Protein AF-A0A938IRH6-F1 (afdb_monomer)

Structure (mmCIF, N/CA/C/O backbone):
data_AF-A0A938IRH6-F1
#
_entry.id   AF-A0A938IRH6-F1
#
loop_
_atom_site.group_PDB
_atom_site.id
_atom_site.type_symbol
_atom_site.label_atom_id
_atom_site.label_alt_id
_atom_site.label_comp_id
_atom_site.label_asym_id
_atom_site.label_entity_id
_atom_site.label_seq_id
_atom_site.pdbx_PDB_ins_code
_atom_site.Cartn_x
_atom_site.Cartn_y
_atom_site.Cartn_z
_atom_site.occupancy
_atom_site.B_iso_or_equiv
_atom_site.auth_seq_id
_atom_site.auth_comp_id
_atom_site.auth_asym_id
_atom_site.auth_atom_id
_atom_site.pdbx_PDB_model_num
ATOM 1 N N . MET A 1 1 ? -1.317 -1.849 -22.124 1.00 72.69 1 MET A N 1
ATOM 2 C CA . MET A 1 1 ? -2.500 -2.544 -21.560 1.00 72.69 1 MET A CA 1
ATOM 3 C C . MET A 1 1 ? -3.498 -1.568 -20.932 1.00 72.69 1 MET A C 1
ATOM 5 O O . MET A 1 1 ? -4.568 -1.379 -21.498 1.00 72.69 1 MET A O 1
ATOM 9 N N . PHE A 1 2 ? -3.167 -0.886 -19.828 1.00 79.00 2 PHE A N 1
ATOM 10 C CA . PHE A 1 2 ? -4.137 -0.007 -19.157 1.00 79.00 2 PHE A CA 1
ATOM 11 C C . PHE A 1 2 ? -4.540 1.245 -19.942 1.00 79.00 2 PHE A C 1
ATOM 13 O O . PHE A 1 2 ? -5.676 1.697 -19.802 1.00 79.00 2 PHE A O 1
ATOM 20 N N . GLU A 1 3 ? -3.676 1.758 -20.818 1.00 77.44 3 GLU A N 1
ATOM 21 C CA . GLU A 1 3 ? -4.018 2.853 -21.735 1.00 77.44 3 GLU A CA 1
ATOM 22 C C . GLU A 1 3 ? -5.226 2.500 -22.622 1.00 77.44 3 GLU A C 1
ATOM 24 O O . GLU A 1 3 ? -6.182 3.269 -22.710 1.00 77.44 3 GLU A O 1
ATOM 29 N N . GLN A 1 4 ? -5.255 1.281 -23.175 1.00 80.00 4 GLN A N 1
ATOM 30 C CA . GLN A 1 4 ? -6.379 0.784 -23.980 1.00 80.00 4 GLN A CA 1
ATOM 31 C C . GLN A 1 4 ? -7.658 0.636 -23.144 1.00 80.00 4 GLN A C 1
ATOM 33 O O . GLN A 1 4 ? -8.749 0.949 -23.615 1.00 80.00 4 GLN A O 1
ATOM 38 N N . SER A 1 5 ? -7.524 0.222 -21.880 1.00 81.88 5 SER A N 1
ATOM 39 C CA . SER A 1 5 ? -8.646 0.119 -20.936 1.00 81.88 5 SER A CA 1
ATOM 40 C C . SER A 1 5 ? -9.098 1.465 -20.353 1.00 81.88 5 SER A C 1
ATOM 42 O O . SER A 1 5 ? -10.063 1.505 -19.595 1.00 81.88 5 SER A O 1
ATOM 44 N N . ARG A 1 6 ? -8.393 2.569 -20.652 1.00 82.62 6 ARG A N 1
ATOM 45 C CA . ARG A 1 6 ? -8.587 3.886 -20.016 1.00 82.62 6 ARG A CA 1
ATOM 46 C C . ARG A 1 6 ? -8.515 3.817 -18.482 1.00 82.62 6 ARG A C 1
ATOM 48 O O . ARG A 1 6 ? -9.330 4.416 -17.781 1.00 82.62 6 ARG A O 1
ATOM 55 N N . GLY A 1 7 ? -7.551 3.048 -17.975 1.00 80.12 7 GLY A N 1
ATOM 56 C CA . GLY A 1 7 ? -7.307 2.840 -16.545 1.00 80.12 7 GLY A CA 1
ATOM 57 C C . GLY A 1 7 ? -8.326 1.952 -15.824 1.00 80.12 7 GLY A C 1
ATOM 58 O O . GLY A 1 7 ? -8.298 1.893 -14.596 1.00 80.12 7 GLY A O 1
ATOM 59 N N . GLN A 1 8 ? -9.231 1.285 -16.548 1.00 87.31 8 GLN A N 1
ATOM 60 C CA . GLN A 1 8 ? -10.148 0.308 -15.959 1.00 87.31 8 GLN A CA 1
ATOM 61 C C . GLN A 1 8 ? -9.422 -1.002 -15.615 1.00 87.31 8 GLN A C 1
ATOM 63 O O . GLN A 1 8 ? -8.386 -1.297 -16.210 1.00 87.31 8 GLN A O 1
ATOM 68 N N . PRO A 1 9 ? -9.953 -1.809 -14.677 1.00 91.31 9 PRO A N 1
ATOM 69 C CA . PRO A 1 9 ? -9.419 -3.138 -14.414 1.00 91.31 9 PRO A CA 1
ATOM 70 C C . PRO A 1 9 ? -9.348 -3.992 -15.685 1.00 91.31 9 PRO A C 1
ATOM 72 O O . PRO A 1 9 ? -10.264 -3.964 -16.511 1.00 91.31 9 PRO A O 1
ATOM 75 N N . VAL A 1 10 ? -8.276 -4.770 -15.827 1.00 90.56 10 VAL A N 1
ATOM 76 C CA . VAL A 1 10 ? -8.032 -5.626 -16.998 1.00 90.56 10 VAL A CA 1
ATOM 77 C C . VAL A 1 10 ? -7.978 -7.085 -16.564 1.00 90.56 10 VAL A C 1
ATOM 79 O O . VAL A 1 10 ? -7.343 -7.409 -15.568 1.00 90.56 10 VAL A O 1
ATOM 82 N N . GLN A 1 11 ? -8.632 -7.975 -17.312 1.00 92.38 11 GLN A N 1
ATOM 83 C CA . GLN A 1 11 ? -8.495 -9.418 -17.106 1.00 92.38 11 GLN A CA 1
ATOM 84 C C . GLN A 1 11 ? -7.230 -9.919 -17.804 1.00 92.38 11 GLN A C 1
ATOM 86 O O . GLN A 1 11 ? -7.073 -9.724 -19.009 1.00 92.38 11 GLN A O 1
ATOM 91 N N . TYR A 1 12 ? -6.345 -10.579 -17.063 1.00 88.62 12 TYR A N 1
ATOM 92 C CA . TYR A 1 12 ? -5.089 -11.113 -17.580 1.00 88.62 12 TYR A CA 1
ATOM 93 C C . TYR A 1 12 ? -4.755 -12.442 -16.907 1.00 88.62 12 TYR A C 1
ATOM 95 O O . TYR A 1 12 ? -4.690 -12.518 -15.683 1.00 88.62 12 TYR A O 1
ATOM 103 N N . LYS A 1 13 ? -4.573 -13.506 -17.702 1.00 89.94 13 LYS A N 1
ATOM 104 C CA . LYS A 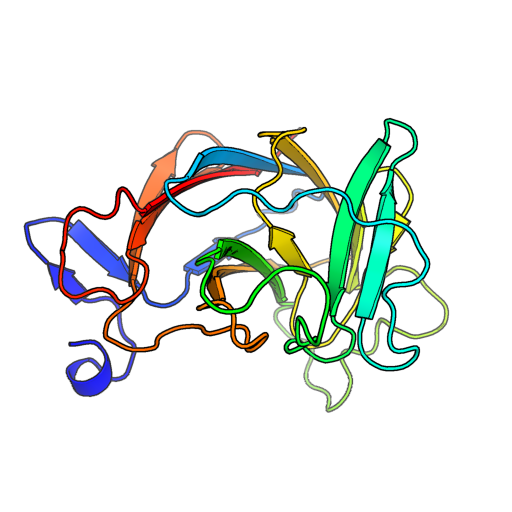1 13 ? -4.255 -14.867 -17.217 1.00 89.94 13 LYS A CA 1
ATOM 105 C C . LYS A 1 13 ? -5.158 -15.353 -16.060 1.00 89.94 13 LYS A C 1
ATOM 107 O O . LYS A 1 13 ? -4.701 -16.035 -15.152 1.00 89.94 13 LYS A O 1
ATOM 112 N N . GLY A 1 14 ? -6.447 -15.001 -16.088 1.00 90.06 14 GLY A N 1
ATOM 113 C CA . GLY A 1 14 ? -7.422 -15.373 -15.049 1.00 90.06 14 GLY A CA 1
ATOM 114 C C . GLY A 1 14 ? -7.439 -14.469 -13.810 1.00 90.06 14 GLY A C 1
ATOM 115 O O . GLY A 1 14 ? -8.260 -14.688 -12.925 1.00 90.06 14 GLY A O 1
ATOM 116 N N . ASN A 1 15 ? -6.592 -13.439 -13.762 1.00 91.50 15 ASN A N 1
ATOM 117 C CA . ASN A 1 15 ? -6.540 -12.455 -12.687 1.00 91.50 15 ASN A CA 1
ATOM 118 C C . ASN A 1 15 ? -7.117 -11.107 -13.124 1.00 91.50 15 ASN A C 1
ATOM 120 O O . ASN A 1 15 ? -7.045 -10.724 -14.293 1.00 91.50 15 ASN A O 1
ATOM 124 N N . THR A 1 16 ? -7.635 -10.353 -12.154 1.00 92.06 16 THR A N 1
ATOM 125 C CA . THR A 1 16 ? -7.996 -8.947 -12.356 1.00 92.06 16 THR A CA 1
ATOM 126 C C . THR A 1 16 ? -6.809 -8.067 -11.996 1.00 92.06 16 THR A C 1
ATOM 128 O O . THR A 1 16 ? -6.408 -8.008 -10.835 1.00 92.06 16 THR A O 1
ATOM 131 N N . LEU A 1 17 ? -6.275 -7.367 -12.992 1.00 92.19 17 LEU A N 1
ATOM 132 C CA . LEU A 1 17 ? -5.207 -6.396 -12.827 1.00 92.19 17 LEU A CA 1
ATOM 133 C C . LEU A 1 17 ? -5.780 -5.000 -12.630 1.00 92.19 17 LEU A C 1
ATOM 135 O O . LEU A 1 17 ? -6.677 -4.575 -13.364 1.00 92.19 17 LEU A O 1
ATOM 139 N N . VAL A 1 18 ? -5.212 -4.258 -11.685 1.00 91.00 18 VAL A N 1
ATOM 140 C CA . VAL A 1 18 ? -5.553 -2.856 -11.428 1.00 91.00 18 VAL A CA 1
ATOM 141 C C . VAL A 1 18 ? -4.294 -1.998 -11.330 1.00 91.00 18 VAL A C 1
ATOM 143 O O . VAL A 1 18 ? -3.267 -2.437 -10.824 1.00 91.00 18 VAL A O 1
ATOM 146 N N . MET A 1 19 ? -4.381 -0.741 -11.769 1.00 86.88 19 MET A N 1
ATOM 147 C CA . MET A 1 19 ? -3.323 0.257 -11.527 1.00 86.88 19 MET A CA 1
ATOM 148 C C . MET A 1 19 ? -3.381 0.823 -10.101 1.00 86.88 19 MET A C 1
ATOM 150 O O . MET A 1 19 ? -2.403 1.315 -9.547 1.00 86.88 19 MET A O 1
ATOM 154 N N . CYS A 1 20 ? -4.577 0.833 -9.525 1.00 86.50 20 CYS A N 1
ATOM 155 C CA . CYS A 1 20 ? -4.898 1.461 -8.258 1.00 86.50 20 CYS A CA 1
ATOM 156 C C . CYS A 1 20 ? -6.058 0.696 -7.643 1.00 86.50 20 CYS A C 1
ATOM 158 O O . CYS A 1 20 ? -7.019 0.380 -8.347 1.00 86.50 20 CYS A O 1
ATOM 160 N N . ASP A 1 21 ? -6.011 0.493 -6.332 1.00 90.94 21 ASP A N 1
ATOM 161 C CA . ASP A 1 21 ? -7.147 -0.040 -5.591 1.00 90.94 21 ASP A CA 1
ATOM 162 C C . ASP A 1 21 ? -7.731 0.998 -4.625 1.00 90.94 21 ASP A C 1
ATOM 164 O O . ASP A 1 21 ? -7.056 1.924 -4.170 1.00 90.94 21 ASP A O 1
ATOM 168 N N . TYR A 1 22 ? -9.018 0.840 -4.329 1.00 90.25 22 TYR A N 1
ATOM 169 C CA . TYR A 1 22 ? -9.765 1.626 -3.360 1.00 90.25 22 TYR A CA 1
ATOM 170 C C . TYR A 1 22 ? -10.255 0.693 -2.258 1.00 90.25 22 TYR A C 1
ATOM 172 O O . TYR A 1 22 ? -11.385 0.201 -2.290 1.00 90.25 22 TYR A O 1
ATOM 180 N N . PHE A 1 23 ? -9.405 0.477 -1.261 1.00 91.50 23 PHE A N 1
ATOM 181 C CA . PHE A 1 23 ? -9.718 -0.342 -0.104 1.00 91.50 23 PHE A CA 1
ATOM 182 C C . PHE A 1 23 ? -10.763 0.372 0.768 1.00 91.50 23 PHE A C 1
ATOM 184 O O . PHE A 1 23 ? -10.460 1.415 1.355 1.00 91.50 23 PHE A O 1
ATOM 191 N N . PRO A 1 24 ? -12.010 -0.121 0.875 1.00 91.69 24 PRO A N 1
ATOM 192 C CA . PRO A 1 24 ? -13.023 0.530 1.708 1.00 91.69 24 PRO A CA 1
ATOM 193 C C . PRO A 1 24 ? -12.565 0.496 3.160 1.00 91.69 24 PRO A C 1
ATOM 195 O O . PRO A 1 24 ? -11.998 -0.513 3.529 1.00 91.69 24 PRO A O 1
ATOM 198 N N . THR A 1 25 ? -12.783 1.522 3.992 1.00 89.56 25 THR A N 1
ATOM 199 C CA . THR A 1 25 ? -12.398 1.481 5.426 1.00 89.56 25 THR A CA 1
ATOM 200 C C . THR A 1 25 ? -13.401 0.711 6.278 1.00 89.56 25 THR A C 1
ATOM 202 O O . THR A 1 25 ? -13.019 0.095 7.271 1.00 89.56 25 THR A O 1
ATOM 205 N N . GLN A 1 26 ? -14.675 0.719 5.868 1.00 90.44 26 GLN A N 1
ATOM 206 C CA . GLN A 1 26 ? -15.799 0.094 6.579 1.00 90.44 26 GLN A CA 1
ATOM 207 C C . GLN A 1 26 ? -15.918 0.555 8.043 1.00 90.44 26 GLN A C 1
ATOM 209 O O . GLN A 1 26 ? -16.316 -0.210 8.913 1.00 90.44 26 GLN A O 1
ATOM 214 N N . GLY A 1 27 ? -15.548 1.809 8.320 1.00 85.44 27 GLY A N 1
ATOM 215 C CA . GLY A 1 27 ? -15.590 2.383 9.667 1.00 85.44 27 GLY A CA 1
ATOM 216 C C . GLY A 1 27 ? -14.424 1.981 10.576 1.00 85.44 27 GLY A C 1
ATOM 217 O O . GLY A 1 27 ? -14.328 2.511 11.678 1.00 85.44 27 GLY A O 1
ATOM 218 N N . ALA A 1 28 ? -13.517 1.105 10.128 1.00 90.56 28 ALA A N 1
ATOM 219 C CA . ALA A 1 28 ? -12.278 0.840 10.850 1.00 90.56 28 ALA A CA 1
ATOM 220 C C . ALA A 1 28 ? -11.366 2.074 10.819 1.00 90.56 28 ALA A C 1
ATOM 222 O O . ALA A 1 28 ? -11.258 2.756 9.796 1.00 90.56 28 ALA A O 1
ATOM 223 N N . ASN A 1 29 ? -10.687 2.325 11.934 1.00 89.62 29 ASN A N 1
ATOM 224 C CA . ASN A 1 29 ? -9.675 3.369 12.065 1.00 89.62 29 ASN A CA 1
ATOM 225 C C . ASN A 1 29 ? -8.262 2.802 12.239 1.00 89.62 29 ASN A C 1
ATOM 227 O O . ASN A 1 29 ? -7.313 3.550 12.053 1.00 89.62 29 ASN A O 1
ATOM 231 N N . LYS A 1 30 ? -8.100 1.513 12.551 1.00 91.88 30 LYS A N 1
ATOM 232 C CA . LYS A 1 30 ? -6.794 0.858 12.678 1.00 91.88 30 LYS A CA 1
ATOM 233 C C . LYS A 1 30 ? -6.556 -0.110 11.537 1.00 91.88 30 LYS A C 1
ATOM 235 O O . LYS A 1 30 ? -7.437 -0.892 11.169 1.00 91.88 30 LYS A O 1
ATOM 240 N N . PHE A 1 31 ? -5.348 -0.066 11.001 1.00 92.56 31 PHE A N 1
ATOM 241 C CA . PHE A 1 31 ? -4.939 -0.875 9.873 1.00 92.56 31 PHE A CA 1
ATOM 242 C C . PHE A 1 31 ? -3.540 -1.431 10.089 1.00 92.56 31 PHE A C 1
ATOM 244 O O . PHE A 1 31 ? -2.701 -0.811 10.737 1.00 92.56 31 PHE A O 1
ATOM 251 N N . ARG A 1 32 ? -3.304 -2.605 9.512 1.00 91.56 32 ARG A N 1
ATOM 252 C CA . ARG A 1 32 ? -2.006 -3.268 9.482 1.00 91.56 32 ARG A CA 1
ATOM 253 C C . ARG A 1 32 ? -1.609 -3.503 8.039 1.00 91.56 32 ARG A C 1
ATOM 255 O O . ARG A 1 32 ? -2.335 -4.182 7.312 1.00 91.56 32 ARG A O 1
ATOM 262 N N . LEU A 1 33 ? -0.468 -2.951 7.652 1.00 89.69 33 LEU A N 1
ATOM 263 C CA . LEU A 1 33 ? 0.228 -3.280 6.417 1.00 89.69 33 LEU A CA 1
ATOM 264 C C . LEU A 1 33 ? 1.295 -4.331 6.732 1.00 89.69 33 LEU A C 1
ATOM 266 O O . LEU A 1 33 ? 2.077 -4.139 7.659 1.00 89.69 33 LEU A O 1
ATOM 270 N N . VAL A 1 34 ? 1.329 -5.422 5.972 1.00 88.50 34 VAL A N 1
ATOM 271 C CA . VAL A 1 34 ? 2.382 -6.445 6.053 1.00 88.50 34 VAL A CA 1
ATOM 272 C C . VAL A 1 34 ? 2.971 -6.642 4.665 1.00 88.50 34 VAL A C 1
ATOM 274 O O . VAL A 1 34 ? 2.234 -7.022 3.763 1.00 88.50 34 VAL A O 1
ATOM 277 N N . ILE A 1 35 ? 4.264 -6.394 4.498 1.00 84.81 35 ILE A N 1
ATOM 278 C CA . ILE A 1 35 ? 5.062 -6.748 3.325 1.00 84.81 35 ILE A CA 1
ATOM 279 C C . ILE A 1 35 ? 5.523 -8.194 3.523 1.00 84.81 35 ILE A C 1
ATOM 281 O O . ILE A 1 35 ? 6.293 -8.488 4.426 1.00 84.81 35 ILE A O 1
ATOM 285 N N . GLU A 1 36 ? 5.008 -9.111 2.713 1.00 86.12 36 GLU A N 1
ATOM 286 C CA . GLU A 1 36 ? 5.278 -10.550 2.814 1.00 86.12 36 GLU A CA 1
ATOM 287 C C . GLU A 1 36 ? 6.513 -10.948 2.005 1.00 86.12 36 GLU A C 1
ATOM 289 O O . GLU A 1 36 ? 7.282 -11.821 2.403 1.00 86.12 36 GLU A O 1
ATOM 294 N N . THR A 1 37 ? 6.703 -10.320 0.848 1.00 84.00 37 THR A N 1
ATOM 295 C CA . THR A 1 37 ? 7.844 -10.542 -0.044 1.00 84.00 37 THR A CA 1
ATOM 296 C C . THR A 1 37 ? 8.127 -9.248 -0.783 1.00 84.00 37 THR A C 1
ATOM 298 O O . THR A 1 37 ? 7.198 -8.495 -1.075 1.00 84.00 37 THR A O 1
ATOM 301 N N . CYS A 1 38 ? 9.400 -8.956 -1.025 1.00 80.38 38 CYS A N 1
ATOM 302 C CA . CYS A 1 38 ? 9.810 -7.784 -1.779 1.00 80.38 38 CYS A CA 1
ATOM 303 C C . CYS A 1 38 ? 11.216 -8.015 -2.349 1.00 80.38 38 CYS A C 1
ATOM 305 O O . CYS A 1 38 ? 12.171 -8.171 -1.581 1.00 80.38 38 CYS A O 1
ATOM 307 N N . ASN A 1 39 ? 11.316 -8.065 -3.677 1.00 76.38 39 ASN A N 1
ATOM 308 C CA . ASN A 1 39 ? 12.537 -8.364 -4.432 1.00 76.38 39 ASN A CA 1
ATOM 309 C C . ASN A 1 39 ? 13.399 -7.114 -4.678 1.00 76.38 39 ASN A C 1
ATOM 311 O O . ASN A 1 39 ? 14.560 -7.226 -5.079 1.00 76.38 39 ASN A O 1
ATOM 315 N N . GLY A 1 40 ? 12.857 -5.923 -4.395 1.00 65.88 40 GLY A N 1
ATOM 316 C CA . GLY A 1 40 ? 13.609 -4.673 -4.411 1.00 65.88 40 GLY A CA 1
ATOM 317 C C . GLY A 1 40 ? 14.755 -4.641 -3.392 1.00 65.88 40 GLY A C 1
ATOM 318 O O . GLY A 1 40 ? 14.792 -5.387 -2.412 1.00 65.88 40 GLY A O 1
ATOM 319 N N . ASN A 1 41 ? 15.710 -3.730 -3.599 1.00 63.22 41 ASN A N 1
ATOM 320 C CA . ASN A 1 41 ? 16.725 -3.478 -2.584 1.00 63.22 41 ASN A CA 1
ATOM 321 C C . ASN A 1 41 ? 16.054 -2.815 -1.378 1.00 63.22 41 ASN A C 1
ATOM 323 O O . ASN A 1 41 ? 15.467 -1.737 -1.530 1.00 63.22 41 ASN A O 1
ATOM 327 N N . PRO A 1 42 ? 16.180 -3.388 -0.173 1.00 59.50 42 PRO A N 1
ATOM 328 C CA . PRO A 1 42 ? 15.617 -2.761 1.000 1.00 59.50 42 PRO A CA 1
ATOM 329 C C . PRO A 1 42 ? 16.351 -1.449 1.261 1.00 59.50 42 PRO A C 1
ATOM 331 O O . PRO A 1 42 ? 17.570 -1.334 1.085 1.00 59.50 42 PRO A O 1
ATOM 334 N N . VAL A 1 43 ? 15.599 -0.450 1.700 1.00 58.38 43 VAL A N 1
ATOM 335 C CA . VAL A 1 43 ? 16.172 0.824 2.106 1.00 58.38 43 VAL A CA 1
ATOM 336 C C . VAL A 1 43 ? 17.034 0.605 3.347 1.00 58.38 43 VAL A C 1
ATOM 338 O O . VAL A 1 43 ? 16.542 0.110 4.362 1.00 58.38 43 VAL A O 1
ATOM 341 N N . ARG A 1 44 ? 18.310 1.001 3.279 1.00 51.34 44 ARG A N 1
ATOM 342 C CA . ARG A 1 44 ? 19.179 1.066 4.456 1.00 51.34 44 ARG A CA 1
ATOM 343 C C . ARG A 1 44 ? 18.978 2.375 5.206 1.00 51.34 44 ARG A C 1
ATOM 345 O O . ARG A 1 44 ? 18.665 3.418 4.635 1.00 51.34 44 ARG A O 1
ATOM 352 N N . GLN A 1 45 ? 19.157 2.293 6.516 1.00 47.41 45 GLN A N 1
ATOM 353 C CA . GLN A 1 45 ? 19.186 3.442 7.401 1.00 47.41 45 GLN A CA 1
ATOM 354 C C . GLN A 1 45 ? 20.419 4.304 7.094 1.00 47.41 45 GLN A C 1
ATOM 356 O O . GLN A 1 45 ? 21.536 3.929 7.445 1.00 47.41 45 GLN A O 1
ATOM 361 N N . ASP A 1 46 ? 20.217 5.480 6.503 1.00 49.06 46 ASP A N 1
ATOM 362 C CA . ASP A 1 46 ? 21.295 6.456 6.333 1.00 49.06 46 ASP A CA 1
ATOM 363 C C . ASP A 1 46 ? 21.474 7.334 7.580 1.00 49.06 46 ASP A C 1
ATOM 365 O O . ASP A 1 46 ? 20.557 7.545 8.385 1.00 49.06 46 ASP A O 1
ATOM 369 N N . SER A 1 47 ? 22.683 7.872 7.740 1.00 39.69 47 SER A N 1
ATOM 370 C CA . SER A 1 47 ? 22.997 8.886 8.744 1.00 39.69 47 SER A CA 1
ATOM 371 C C . SER A 1 47 ? 22.258 10.199 8.441 1.00 39.69 47 SER A C 1
ATOM 373 O O . SER A 1 47 ? 22.045 10.580 7.293 1.00 39.69 47 SER A O 1
ATOM 375 N N . ALA A 1 48 ? 21.865 10.930 9.487 1.00 40.50 48 ALA A N 1
ATOM 376 C CA . ALA A 1 48 ? 21.005 12.120 9.417 1.00 40.50 48 ALA A CA 1
ATOM 377 C C . ALA A 1 48 ? 21.510 13.287 8.525 1.00 40.50 48 ALA A C 1
ATOM 379 O O . ALA A 1 48 ? 20.772 14.243 8.294 1.00 40.50 48 ALA A O 1
ATOM 380 N N . SER A 1 49 ? 22.743 13.235 8.006 1.00 35.84 49 SER A N 1
ATOM 381 C CA . SER A 1 49 ? 23.423 14.288 7.219 1.00 35.84 49 SER A CA 1
ATOM 382 C C . SER A 1 49 ? 23.019 14.357 5.740 1.00 35.84 49 SER A C 1
ATOM 384 O O . SER A 1 49 ? 23.630 15.044 4.930 1.00 35.84 49 SER A O 1
ATOM 386 N N . ALA A 1 50 ? 21.988 13.614 5.395 1.00 41.34 50 ALA A N 1
ATOM 387 C CA . ALA A 1 50 ? 21.620 13.191 4.066 1.00 41.34 50 ALA A CA 1
ATOM 388 C C . ALA A 1 50 ? 20.528 14.059 3.388 1.00 41.34 50 ALA A C 1
ATOM 390 O O . ALA A 1 50 ? 20.046 13.801 2.284 1.00 41.34 50 ALA A O 1
ATOM 391 N N . TRP A 1 51 ? 20.048 15.077 4.091 1.00 48.16 51 TRP A N 1
ATOM 392 C CA . TRP A 1 51 ? 18.697 15.580 3.885 1.00 48.16 51 TRP A CA 1
ATOM 393 C C . TRP A 1 51 ? 18.644 16.931 3.165 1.00 48.16 51 TRP A C 1
ATOM 395 O O . TRP A 1 51 ? 19.383 17.859 3.484 1.00 48.16 51 TRP A O 1
ATOM 405 N N . SER A 1 52 ? 17.699 17.060 2.227 1.00 41.22 52 SER A N 1
ATOM 406 C CA . SER A 1 52 ? 17.269 18.346 1.667 1.00 41.22 52 SER A CA 1
ATOM 407 C C . SER A 1 52 ? 16.022 18.850 2.406 1.00 41.22 52 SER A C 1
ATOM 409 O O . SER A 1 52 ? 14.978 18.197 2.317 1.00 41.22 52 SER A O 1
ATOM 411 N N . PRO A 1 53 ? 16.070 20.025 3.065 1.00 42.72 53 PRO A N 1
ATOM 412 C CA . PRO A 1 53 ? 15.054 20.436 4.028 1.00 42.72 53 PRO A CA 1
ATOM 413 C C . PRO A 1 53 ? 13.593 20.601 3.604 1.00 42.72 53 PRO A C 1
ATOM 415 O O . PRO A 1 53 ? 12.726 20.840 4.443 1.00 42.72 53 PRO A O 1
ATOM 418 N N . GLY A 1 54 ? 13.308 20.520 2.307 1.00 45.41 54 GLY A N 1
ATOM 419 C CA . GLY A 1 54 ? 12.061 21.025 1.742 1.00 45.41 54 GLY A CA 1
ATOM 420 C C . GLY A 1 54 ? 11.087 20.000 1.169 1.00 45.41 54 GLY A C 1
ATOM 421 O O . GLY A 1 54 ? 10.038 20.434 0.716 1.00 45.41 54 GLY A O 1
ATOM 422 N N . ARG A 1 55 ? 11.397 18.691 1.106 1.00 49.25 55 ARG A N 1
ATOM 423 C CA . ARG A 1 55 ? 10.612 17.760 0.252 1.00 49.25 55 ARG A CA 1
ATOM 424 C C . ARG A 1 55 ? 10.009 16.525 0.928 1.00 49.25 55 ARG A C 1
ATOM 426 O O . ARG A 1 55 ? 9.217 15.834 0.301 1.00 49.25 55 ARG A O 1
ATOM 433 N N . GLY A 1 56 ? 10.293 16.260 2.201 1.00 52.28 56 GLY A N 1
ATOM 434 C CA . GLY A 1 56 ? 9.686 15.145 2.938 1.00 52.28 56 GLY A CA 1
ATOM 435 C C . GLY A 1 56 ? 10.157 15.068 4.388 1.00 52.28 56 GLY A C 1
ATOM 436 O O . GLY A 1 56 ? 11.194 15.638 4.738 1.00 52.28 56 GLY A O 1
ATOM 437 N N . ARG A 1 57 ? 9.392 14.367 5.234 1.00 56.16 57 ARG A N 1
ATOM 438 C CA . ARG A 1 57 ? 9.775 14.068 6.624 1.00 56.16 57 ARG A CA 1
ATOM 439 C C . ARG A 1 57 ? 10.005 12.572 6.788 1.00 56.16 57 ARG A C 1
ATOM 441 O O . ARG A 1 57 ? 9.118 11.768 6.505 1.00 56.16 57 ARG A O 1
ATOM 448 N N . GLU A 1 58 ? 11.197 12.218 7.257 1.00 62.00 58 GLU A N 1
ATOM 449 C CA . GLU A 1 58 ? 11.429 10.915 7.868 1.00 62.00 58 GLU A CA 1
ATOM 450 C C . GLU A 1 58 ? 10.812 10.937 9.262 1.00 62.00 58 GLU A C 1
ATOM 452 O O . GLU A 1 58 ? 11.085 11.826 10.070 1.00 62.00 58 GLU A O 1
ATOM 457 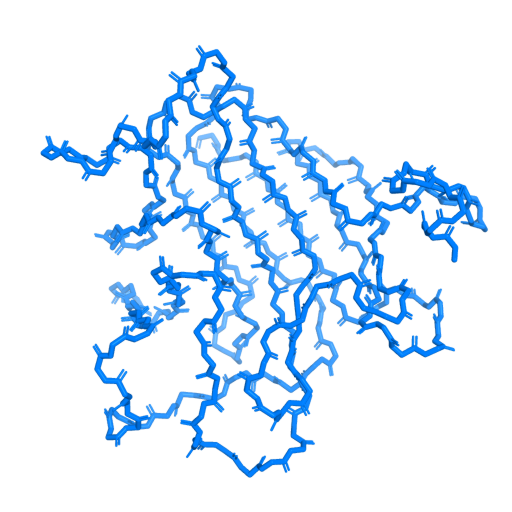N N . ASN A 1 59 ? 9.941 9.976 9.525 1.00 63.50 59 ASN A N 1
ATOM 458 C CA . ASN A 1 59 ? 9.312 9.806 10.816 1.00 63.50 59 ASN A CA 1
ATOM 459 C C . ASN A 1 59 ? 9.826 8.515 11.425 1.00 63.50 59 ASN A C 1
ATOM 461 O O . ASN A 1 59 ? 9.932 7.505 10.735 1.00 63.50 59 ASN A O 1
ATOM 465 N N . ARG A 1 60 ? 10.119 8.567 12.722 1.00 63.31 60 ARG A N 1
ATOM 466 C CA . ARG A 1 60 ? 10.519 7.410 13.518 1.00 63.31 60 ARG A CA 1
ATOM 467 C C . ARG A 1 60 ? 9.483 7.151 14.594 1.00 63.31 60 ARG A C 1
ATOM 469 O O . ARG A 1 60 ? 9.081 8.083 15.299 1.00 63.31 60 ARG A O 1
ATOM 476 N N . THR A 1 61 ? 9.056 5.9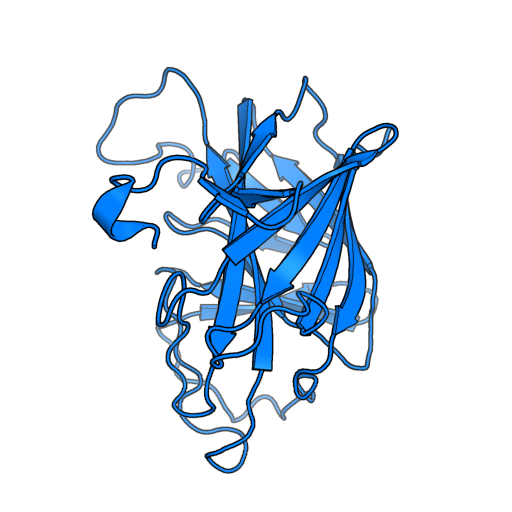04 14.694 1.00 61.69 61 THR A N 1
ATOM 477 C CA . THR A 1 61 ? 8.253 5.401 15.803 1.00 61.69 61 THR A CA 1
ATOM 478 C C . THR A 1 61 ? 9.142 5.188 17.030 1.00 61.69 61 THR A C 1
ATOM 480 O O . THR A 1 61 ? 10.372 5.159 16.934 1.00 61.69 61 THR A O 1
ATOM 483 N N . ALA A 1 62 ? 8.529 5.060 18.209 1.00 61.62 62 ALA A N 1
ATOM 484 C CA . ALA A 1 62 ? 9.262 4.853 19.461 1.00 61.62 62 ALA A CA 1
ATOM 485 C C . ALA A 1 62 ? 10.071 3.540 19.486 1.00 61.62 62 ALA A C 1
ATOM 487 O O . ALA A 1 62 ? 11.092 3.470 20.160 1.00 61.62 62 ALA A O 1
ATOM 488 N N . ASP A 1 63 ? 9.642 2.529 18.727 1.00 60.22 63 ASP A N 1
ATOM 489 C CA . ASP A 1 63 ? 10.329 1.244 18.560 1.00 60.22 63 ASP A CA 1
ATOM 490 C C . ASP A 1 63 ? 11.353 1.244 17.407 1.00 60.22 63 ASP A C 1
ATOM 492 O O . ASP A 1 63 ? 11.846 0.192 17.017 1.00 60.22 63 ASP A O 1
ATOM 496 N N . GLY A 1 64 ? 11.695 2.417 16.863 1.00 57.16 64 GLY A N 1
ATOM 497 C CA . GLY A 1 64 ? 12.781 2.581 15.895 1.00 57.16 64 GLY A CA 1
ATOM 498 C C . GLY A 1 64 ? 12.399 2.370 14.428 1.00 57.16 64 GLY A C 1
ATOM 499 O O . GLY A 1 64 ? 13.231 2.644 13.562 1.00 57.16 64 GLY A O 1
ATOM 500 N N . ARG A 1 65 ? 11.155 1.972 14.117 1.00 58.44 65 ARG A N 1
ATOM 501 C CA . ARG A 1 65 ? 10.688 1.857 12.723 1.00 58.44 65 ARG A CA 1
ATOM 502 C C . ARG A 1 65 ? 10.625 3.232 12.081 1.00 58.44 65 ARG A C 1
ATOM 504 O O . ARG A 1 65 ? 10.225 4.212 12.714 1.00 58.44 65 ARG 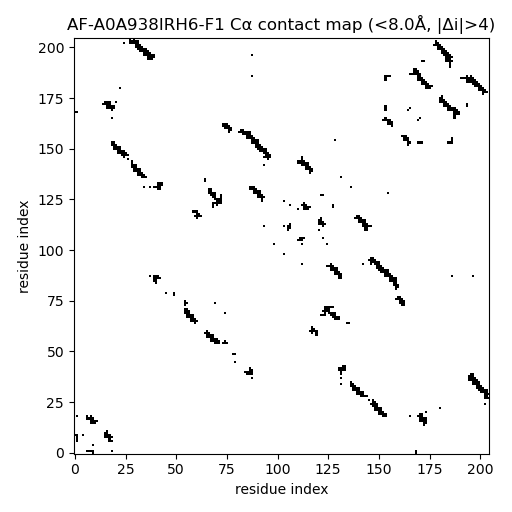A O 1
ATOM 511 N N . PHE A 1 66 ? 10.982 3.307 10.805 1.00 62.22 66 PHE A N 1
ATOM 512 C CA . PHE A 1 66 ? 10.897 4.546 10.046 1.00 62.22 66 PHE A CA 1
ATOM 513 C C . PHE A 1 66 ? 9.896 4.434 8.901 1.00 62.22 66 PHE A C 1
ATOM 515 O O . PHE A 1 66 ? 9.728 3.386 8.285 1.00 62.22 66 PHE A O 1
ATOM 522 N N . PHE A 1 67 ? 9.243 5.550 8.608 1.00 60.66 67 PHE A N 1
ATOM 523 C CA . PHE A 1 67 ? 8.383 5.726 7.447 1.00 60.66 67 PHE A CA 1
ATOM 524 C C . PHE A 1 67 ? 8.565 7.150 6.924 1.00 60.66 67 PHE A C 1
ATOM 526 O O . PHE A 1 67 ? 8.955 8.057 7.669 1.00 60.66 67 PHE A O 1
ATOM 533 N N . ARG A 1 68 ? 8.308 7.372 5.633 1.00 61.25 68 ARG A N 1
ATOM 534 C CA . ARG A 1 68 ? 8.499 8.689 5.020 1.00 61.25 68 ARG A CA 1
ATOM 535 C C . ARG A 1 68 ? 7.177 9.260 4.553 1.00 61.25 68 ARG A C 1
ATOM 537 O O . ARG A 1 68 ? 6.387 8.614 3.874 1.00 61.25 68 ARG A O 1
ATOM 544 N N . THR A 1 69 ? 6.961 10.513 4.915 1.00 54.84 69 THR A N 1
ATOM 545 C CA . THR A 1 69 ? 5.817 11.289 4.453 1.00 54.84 69 THR A CA 1
ATOM 546 C C . THR A 1 69 ? 6.333 12.273 3.430 1.00 54.84 69 THR A C 1
ATOM 548 O O . THR A 1 69 ? 7.177 13.118 3.753 1.00 54.84 69 THR A O 1
ATOM 551 N N . SER A 1 70 ? 5.855 12.165 2.201 1.00 50.28 70 SER A N 1
ATOM 552 C CA . SER A 1 70 ? 6.046 13.221 1.224 1.00 50.28 70 SER A CA 1
ATOM 553 C C . SER A 1 70 ? 5.046 14.332 1.549 1.00 50.28 70 SER A C 1
ATOM 555 O O . SER A 1 70 ? 3.881 14.076 1.844 1.00 50.28 70 SER A O 1
ATOM 557 N N . VAL A 1 71 ? 5.510 15.581 1.559 1.00 44.34 71 VAL A N 1
ATOM 558 C CA . VAL A 1 71 ? 4.580 16.722 1.629 1.00 44.34 71 VAL A CA 1
ATOM 559 C C . VAL A 1 71 ? 3.863 16.878 0.274 1.00 44.34 71 VAL A C 1
ATOM 561 O O . VAL A 1 71 ? 2.720 17.327 0.242 1.00 44.34 71 VAL A O 1
ATOM 564 N N . ASP A 1 72 ? 4.496 16.373 -0.799 1.00 38.47 72 ASP A N 1
ATOM 565 C CA . ASP A 1 72 ? 4.104 16.563 -2.203 1.00 38.47 72 ASP A CA 1
ATOM 566 C C . ASP A 1 72 ? 4.049 15.253 -3.028 1.00 38.47 72 ASP A C 1
ATOM 568 O O . ASP A 1 72 ? 4.279 15.277 -4.235 1.00 38.47 72 ASP A O 1
ATOM 572 N N . GLY A 1 73 ? 3.895 14.073 -2.409 1.00 39.66 73 GLY A N 1
ATOM 573 C CA . GLY A 1 73 ? 3.787 12.790 -3.142 1.00 39.66 73 GLY A CA 1
ATOM 574 C C . GLY A 1 73 ? 5.066 12.269 -3.807 1.00 39.66 73 GLY A C 1
ATOM 575 O O . GLY A 1 73 ? 5.157 11.087 -4.108 1.00 39.66 73 GLY A O 1
ATOM 576 N N . LEU A 1 74 ? 6.064 13.135 -3.996 1.00 35.88 74 LEU A N 1
ATOM 577 C CA . LEU A 1 74 ? 7.142 12.974 -4.978 1.00 35.88 74 LEU A CA 1
ATOM 578 C C . LEU A 1 74 ? 8.538 13.215 -4.388 1.00 35.88 74 LEU A C 1
ATOM 580 O O . LEU A 1 74 ? 9.445 13.620 -5.110 1.00 35.88 74 LEU A O 1
ATOM 584 N N . ALA A 1 75 ? 8.716 13.063 -3.072 1.00 38.97 75 ALA A N 1
ATOM 585 C CA . ALA A 1 75 ? 9.970 13.400 -2.398 1.00 38.97 75 ALA A CA 1
ATOM 586 C C . ALA A 1 75 ? 11.134 12.578 -2.979 1.00 38.97 75 ALA A C 1
ATOM 588 O O . ALA A 1 75 ? 11.181 11.369 -2.745 1.00 38.97 75 ALA A O 1
ATOM 589 N N . PRO A 1 76 ? 12.065 13.202 -3.721 1.00 38.94 76 PRO A N 1
ATOM 590 C CA . PRO A 1 76 ? 13.028 12.436 -4.467 1.00 38.94 76 PRO A CA 1
ATOM 591 C C . PRO A 1 76 ? 14.166 11.936 -3.577 1.00 38.94 76 PRO A C 1
ATOM 593 O O . PRO A 1 76 ? 14.671 12.696 -2.743 1.00 38.94 76 PRO A O 1
ATOM 596 N N . TRP A 1 77 ? 14.625 10.699 -3.790 1.00 45.84 77 TRP A N 1
ATOM 597 C CA . TRP A 1 77 ? 15.903 10.202 -3.268 1.00 45.84 77 TRP A CA 1
ATOM 598 C C . TRP A 1 77 ? 17.074 10.884 -3.974 1.00 45.84 77 TRP A C 1
ATOM 600 O O . TRP A 1 77 ? 17.834 10.268 -4.712 1.00 45.84 77 TRP A O 1
ATOM 610 N N . ARG A 1 78 ? 17.253 12.187 -3.778 1.00 40.81 78 ARG A N 1
ATOM 611 C CA . ARG A 1 78 ? 18.497 12.826 -4.203 1.00 40.81 78 ARG A CA 1
ATOM 612 C C . ARG A 1 78 ? 19.534 12.632 -3.102 1.00 40.81 78 ARG A C 1
ATOM 614 O O . ARG A 1 78 ? 19.509 13.371 -2.124 1.00 40.81 78 ARG A O 1
ATOM 621 N N . ASN A 1 79 ? 20.431 11.662 -3.317 1.00 38.78 79 ASN A N 1
ATOM 622 C CA . ASN A 1 79 ? 21.865 11.704 -2.954 1.00 38.78 79 ASN A CA 1
ATOM 623 C C . ASN A 1 79 ? 22.434 10.693 -1.939 1.00 38.78 79 ASN A C 1
ATOM 625 O O . ASN A 1 79 ? 23.534 10.946 -1.457 1.00 38.78 79 ASN A O 1
ATOM 629 N N . LEU A 1 80 ? 21.781 9.578 -1.594 1.00 45.84 80 LEU A N 1
ATOM 630 C CA . LEU A 1 80 ? 22.178 8.871 -0.355 1.00 45.84 80 LEU A CA 1
ATOM 631 C C . LEU A 1 80 ? 22.744 7.471 -0.477 1.00 45.84 80 LEU A C 1
ATOM 633 O O . LEU A 1 80 ? 23.478 7.040 0.400 1.00 45.84 80 LEU A O 1
ATOM 637 N N . GLU A 1 81 ? 22.531 6.814 -1.603 1.00 47.78 81 GLU A N 1
ATOM 638 C CA . GLU A 1 81 ? 23.206 5.563 -1.923 1.00 47.78 81 GLU A CA 1
ATOM 639 C C . GLU A 1 81 ? 23.591 5.589 -3.404 1.00 47.78 81 GLU A C 1
ATOM 641 O O . GLU A 1 81 ? 23.022 6.394 -4.151 1.00 47.78 81 GLU A O 1
ATOM 646 N N . PRO A 1 82 ? 24.582 4.789 -3.849 1.00 46.66 82 PRO A N 1
ATOM 647 C CA . PRO A 1 82 ? 25.032 4.846 -5.232 1.00 46.66 82 PRO A CA 1
ATOM 648 C C . PRO A 1 82 ? 23.847 4.693 -6.206 1.00 46.66 82 PRO A C 1
ATOM 650 O O . PRO A 1 82 ? 22.992 3.829 -5.979 1.00 46.66 82 PRO A O 1
ATOM 653 N N . PRO A 1 83 ? 23.793 5.514 -7.274 1.00 47.03 83 PRO A N 1
ATOM 654 C CA . PRO A 1 83 ? 22.805 5.381 -8.341 1.00 47.03 83 PRO A CA 1
ATOM 655 C C . PRO A 1 83 ? 22.719 3.932 -8.838 1.00 47.03 83 PRO A C 1
ATOM 657 O O . PRO A 1 83 ? 23.744 3.259 -8.950 1.00 47.03 83 PRO A O 1
ATOM 660 N N . GLY A 1 84 ? 21.508 3.466 -9.155 1.00 48.97 84 GLY A N 1
ATOM 661 C CA . GLY A 1 84 ? 21.286 2.143 -9.756 1.00 48.97 84 GLY A CA 1
ATOM 662 C C . GLY A 1 84 ? 20.827 1.031 -8.807 1.00 48.97 84 GLY A C 1
ATOM 663 O O . GLY A 1 84 ? 20.849 -0.132 -9.200 1.00 48.97 84 GLY A O 1
ATOM 664 N N . LYS A 1 85 ? 20.397 1.347 -7.577 1.00 56.34 85 LYS A N 1
ATOM 665 C CA . LYS A 1 85 ? 19.690 0.381 -6.721 1.00 56.34 85 LYS A CA 1
ATOM 666 C C . LYS A 1 85 ? 18.188 0.609 -6.772 1.00 56.34 85 LYS A C 1
ATOM 668 O O . LYS A 1 85 ? 17.687 1.622 -6.294 1.00 56.34 85 LYS A O 1
ATOM 673 N N . TRP A 1 86 ? 17.512 -0.373 -7.340 1.00 62.47 86 TRP A N 1
ATOM 674 C CA . TRP A 1 86 ? 16.078 -0.420 -7.570 1.00 62.47 86 TRP A CA 1
ATOM 675 C C . TRP A 1 86 ? 15.319 -0.753 -6.262 1.00 62.47 86 TRP A C 1
ATOM 677 O O . TRP A 1 86 ? 15.801 -1.598 -5.498 1.00 62.47 86 TRP A O 1
ATOM 687 N N . ARG A 1 87 ? 14.219 -0.046 -5.939 1.00 70.62 87 ARG A N 1
ATOM 688 C CA . ARG A 1 87 ? 13.523 -0.075 -4.624 1.00 70.62 87 ARG A CA 1
ATOM 689 C C . ARG A 1 87 ? 12.000 -0.067 -4.764 1.00 70.62 87 ARG A C 1
ATOM 691 O O . ARG A 1 87 ? 11.482 0.658 -5.604 1.00 70.62 87 ARG A O 1
ATOM 698 N N . GLN A 1 88 ? 11.290 -0.737 -3.851 1.00 70.06 88 GLN A N 1
ATOM 699 C CA . GLN A 1 88 ? 9.818 -0.809 -3.831 1.00 70.06 88 GLN A CA 1
ATOM 700 C C . GLN A 1 88 ? 9.189 -0.233 -2.560 1.00 70.06 88 GLN A C 1
ATOM 702 O O . GLN A 1 88 ? 9.760 -0.261 -1.462 1.00 70.06 88 GLN A O 1
ATOM 707 N N . ALA A 1 89 ? 7.971 0.277 -2.723 1.00 68.56 89 ALA A N 1
ATOM 708 C CA . ALA A 1 89 ? 7.139 0.823 -1.669 1.00 68.56 89 ALA A CA 1
ATOM 709 C C . ALA A 1 89 ? 5.648 0.594 -1.931 1.00 68.56 89 ALA A C 1
ATOM 711 O O . ALA A 1 89 ? 5.186 0.421 -3.056 1.00 68.56 89 ALA A O 1
ATOM 712 N N . VAL A 1 90 ? 4.873 0.699 -0.857 1.00 71.06 90 VAL A N 1
ATOM 713 C CA . VAL A 1 90 ? 3.414 0.780 -0.911 1.00 71.06 90 VAL A CA 1
ATOM 714 C C . VAL A 1 90 ? 2.995 2.214 -0.633 1.00 71.06 90 VAL A C 1
ATOM 716 O O . VAL A 1 90 ? 3.340 2.772 0.411 1.00 71.06 90 VAL A O 1
ATOM 719 N N . SER A 1 91 ? 2.220 2.813 -1.537 1.00 75.38 91 SER A N 1
ATOM 720 C CA . SER A 1 91 ? 1.612 4.121 -1.291 1.00 75.38 91 SER A CA 1
ATOM 721 C C . SER A 1 91 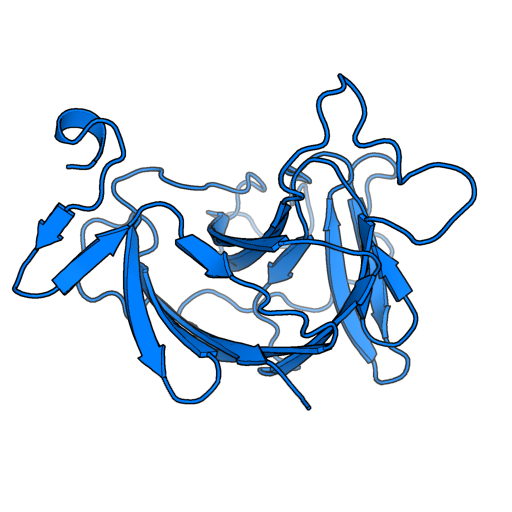? 0.190 3.983 -0.770 1.00 75.38 91 SER A C 1
ATOM 723 O O . SER A 1 91 ? -0.634 3.268 -1.342 1.00 75.38 91 SER A O 1
ATOM 725 N N . VAL A 1 92 ? -0.093 4.698 0.316 1.00 72.88 92 VAL A N 1
ATOM 726 C CA . VAL A 1 92 ? -1.370 4.718 1.029 1.00 72.88 92 VAL A CA 1
ATOM 727 C C . VAL A 1 92 ? -1.880 6.154 1.071 1.00 72.88 92 VAL A C 1
ATOM 729 O O . VAL A 1 92 ? -1.306 7.006 1.748 1.00 72.88 92 VAL A O 1
ATOM 732 N N . ALA A 1 93 ? -2.988 6.437 0.386 1.00 69.19 93 ALA A N 1
ATOM 733 C CA . ALA A 1 93 ? -3.605 7.765 0.362 1.00 69.19 93 ALA A CA 1
ATOM 734 C C . ALA A 1 93 ? -5.060 7.730 0.850 1.00 69.19 93 ALA A C 1
ATOM 736 O O . ALA A 1 93 ? -5.848 6.874 0.460 1.00 69.19 93 ALA A O 1
ATOM 737 N N . LEU A 1 94 ? -5.458 8.678 1.700 1.00 62.94 94 LEU A N 1
ATOM 738 C CA . LEU A 1 94 ? -6.806 8.708 2.277 1.00 62.94 94 LEU A CA 1
ATOM 739 C C . LEU A 1 94 ? -7.804 9.424 1.362 1.00 62.94 94 LEU A C 1
ATOM 741 O O . LEU A 1 94 ? -7.541 10.528 0.888 1.00 62.94 94 LEU A O 1
ATOM 745 N N . VAL A 1 95 ? -8.990 8.840 1.162 1.00 63.47 95 VAL A N 1
ATOM 746 C CA . VAL A 1 95 ? -10.062 9.453 0.362 1.00 63.47 95 VAL A CA 1
ATOM 747 C C . VAL A 1 95 ? -11.376 9.522 1.151 1.00 63.47 95 VAL A C 1
ATOM 749 O O . VAL A 1 95 ? -11.916 8.529 1.652 1.00 63.47 95 VAL A O 1
ATOM 752 N N . PHE A 1 96 ? -11.935 10.731 1.196 1.00 60.69 96 PHE A N 1
ATOM 753 C CA . PHE A 1 96 ? -13.152 11.084 1.928 1.00 60.69 96 PHE A CA 1
ATOM 754 C C . PHE A 1 96 ? -14.298 11.343 0.939 1.00 60.69 96 PHE A C 1
ATOM 756 O O . PHE A 1 96 ? -14.276 12.333 0.204 1.00 60.69 96 PHE A O 1
ATOM 763 N N . LYS A 1 97 ? -15.312 10.468 0.894 1.00 53.81 97 LYS A N 1
ATOM 764 C CA . LYS A 1 97 ? -16.512 10.690 0.068 1.00 53.81 97 LYS A CA 1
ATOM 765 C C . LYS A 1 97 ? -17.284 11.931 0.551 1.00 53.81 97 LYS A C 1
ATOM 767 O O . LYS A 1 97 ? -17.504 12.106 1.743 1.00 53.81 97 LYS A O 1
ATOM 772 N N . GLY A 1 98 ? -17.713 12.786 -0.384 1.00 50.16 98 GLY A N 1
ATOM 773 C CA . GLY A 1 98 ? -18.637 13.902 -0.119 1.00 50.16 98 GLY A CA 1
ATOM 774 C C . GLY A 1 98 ? -18.011 15.257 0.241 1.00 50.16 98 GLY A C 1
ATOM 775 O O . GLY A 1 98 ? -18.734 16.248 0.306 1.00 50.16 98 GLY A O 1
ATOM 776 N N . ARG A 1 99 ? -16.686 15.362 0.411 1.00 51.47 99 ARG A N 1
ATOM 777 C CA . ARG A 1 99 ? -16.016 16.651 0.671 1.00 51.47 99 ARG A CA 1
ATOM 778 C C . ARG A 1 99 ? -15.472 17.253 -0.634 1.00 51.47 99 ARG A C 1
ATOM 780 O O . ARG A 1 99 ? -14.425 16.837 -1.119 1.00 51.47 99 ARG A O 1
ATOM 787 N N . LYS A 1 100 ? -16.185 18.228 -1.220 1.00 36.31 100 LYS A N 1
ATOM 788 C CA . LYS A 1 100 ? -15.710 19.041 -2.362 1.00 36.31 100 LYS A CA 1
ATOM 789 C C . LYS A 1 100 ? -14.980 20.293 -1.851 1.00 36.31 100 LYS A C 1
ATOM 791 O O . LYS A 1 100 ? -15.580 21.109 -1.160 1.00 36.31 100 LYS A O 1
ATOM 796 N N . GLY A 1 101 ? -13.710 20.475 -2.216 1.00 37.91 101 GLY A N 1
ATOM 797 C CA . GLY A 1 101 ? -12.942 21.694 -1.933 1.00 37.91 101 GLY A CA 1
ATOM 798 C C . GLY A 1 101 ? -11.494 21.608 -2.432 1.00 37.91 101 GLY A C 1
ATOM 799 O O . GLY A 1 101 ? -10.896 20.541 -2.386 1.00 37.91 101 GLY A O 1
ATOM 800 N N . LYS A 1 102 ? -10.914 22.732 -2.896 1.00 35.25 102 LYS A N 1
ATOM 801 C CA . LYS A 1 102 ? -9.498 22.846 -3.353 1.00 35.25 102 LYS A CA 1
ATOM 802 C C . LYS A 1 102 ? -8.458 22.498 -2.271 1.00 35.25 102 LYS A C 1
ATOM 804 O O . LYS A 1 102 ? -7.277 22.297 -2.563 1.00 35.25 102 LYS A O 1
ATOM 809 N N . TRP A 1 103 ? -8.930 22.419 -1.035 1.00 39.31 103 TRP A N 1
ATOM 810 C CA . TRP A 1 103 ? -8.219 22.001 0.153 1.00 39.31 103 TRP A CA 1
ATOM 811 C C . TRP A 1 103 ? -8.971 20.798 0.708 1.00 39.31 103 TRP A C 1
ATOM 813 O O . TRP A 1 103 ? -10.176 20.903 0.955 1.00 39.31 103 TRP A O 1
ATOM 823 N N . HIS A 1 104 ? -8.278 19.688 0.959 1.00 38.53 104 HIS A N 1
ATOM 824 C CA . HIS A 1 104 ? -8.723 18.758 1.989 1.00 38.53 104 HIS A CA 1
ATOM 825 C C . HIS A 1 104 ? -8.652 19.539 3.311 1.00 38.53 104 HIS A C 1
ATOM 827 O O . HIS A 1 104 ? -7.631 19.529 3.992 1.00 38.53 104 HIS A O 1
ATOM 833 N N . LYS A 1 105 ? -9.679 20.353 3.606 1.00 32.53 105 LYS A N 1
ATOM 834 C CA . LYS A 1 105 ? -9.806 21.053 4.887 1.00 32.53 105 LYS A CA 1
ATOM 835 C C . LYS A 1 105 ? -9.860 19.959 5.956 1.00 32.53 105 LYS A C 1
ATOM 837 O O . LYS A 1 105 ? -10.846 19.235 6.054 1.00 32.53 105 LYS A O 1
ATOM 842 N N . GLY A 1 106 ? -8.729 19.807 6.628 1.00 31.59 106 GLY A N 1
ATOM 843 C CA . GLY A 1 106 ? -8.371 18.768 7.591 1.00 31.59 106 GLY A CA 1
ATOM 844 C C . GLY A 1 106 ? -6.939 19.003 8.083 1.00 31.59 106 GLY A C 1
ATOM 845 O O . GLY A 1 106 ? -6.674 18.936 9.272 1.00 31.59 106 GLY A O 1
ATOM 846 N N . ALA A 1 107 ? -6.046 19.487 7.208 1.00 31.80 107 ALA A N 1
ATOM 847 C CA . ALA A 1 107 ? -4.717 19.970 7.603 1.00 31.80 107 ALA A CA 1
ATOM 848 C C . ALA A 1 107 ? -4.731 21.401 8.204 1.00 31.80 107 ALA A C 1
ATOM 850 O O . ALA A 1 107 ? -3.928 22.251 7.824 1.00 31.80 107 ALA A O 1
ATOM 851 N N . GLY A 1 108 ? -5.666 21.693 9.114 1.00 31.80 108 GLY A N 1
ATOM 852 C CA . GLY A 1 108 ? -5.723 22.942 9.882 1.00 31.80 108 GLY A CA 1
ATOM 853 C C . GLY A 1 108 ? -6.291 22.692 11.281 1.00 31.80 108 GLY A C 1
ATOM 854 O O . GLY A 1 108 ? -7.385 22.154 11.389 1.00 31.80 108 GLY A O 1
ATOM 855 N N . GLN A 1 109 ? -5.522 23.052 12.321 1.00 34.97 109 GLN A N 1
ATOM 856 C CA . GLN A 1 109 ? -5.835 22.920 13.761 1.00 34.97 109 GLN A CA 1
ATOM 857 C C . GLN A 1 109 ? -6.549 21.608 14.167 1.00 34.97 109 GLN A C 1
ATOM 859 O O . GLN A 1 109 ? -7.531 21.607 14.899 1.00 34.97 109 GLN A O 1
ATOM 864 N N . GLY A 1 110 ? -6.047 20.462 13.705 1.00 47.22 110 GLY A N 1
ATOM 865 C CA . GLY A 1 110 ? -6.530 19.142 14.113 1.00 47.22 110 GLY A CA 1
ATOM 866 C C . GLY A 1 110 ? -5.825 18.021 13.351 1.00 47.22 110 GLY A C 1
ATOM 867 O O . GLY A 1 110 ? -5.270 18.258 12.280 1.00 47.22 110 GLY A O 1
ATOM 868 N N . ASN A 1 111 ? -5.839 16.801 13.896 1.00 49.50 111 ASN A N 1
ATOM 869 C CA . ASN A 1 111 ? -5.211 15.626 13.273 1.00 49.50 111 ASN A CA 1
ATOM 870 C C . ASN A 1 111 ? -6.133 14.927 12.244 1.00 49.50 111 ASN A C 1
ATOM 872 O O . ASN A 1 111 ? -5.871 13.802 11.830 1.00 49.50 111 ASN A O 1
ATOM 876 N N . GLU A 1 112 ? -7.246 15.550 11.847 1.00 53.00 112 GLU A N 1
ATOM 877 C CA . GLU A 1 112 ? -8.217 14.962 10.920 1.00 53.00 112 GLU A CA 1
ATOM 878 C C . GLU A 1 112 ? -7.655 14.907 9.489 1.00 53.00 112 GLU A C 1
ATOM 880 O O . GLU A 1 112 ? -7.150 15.896 8.961 1.00 53.00 112 GLU A O 1
ATOM 885 N N . GLY A 1 113 ? -7.763 13.755 8.827 1.00 59.84 113 GLY A N 1
ATOM 886 C CA . GLY A 1 113 ? -7.176 13.550 7.501 1.00 59.84 113 GLY A CA 1
ATOM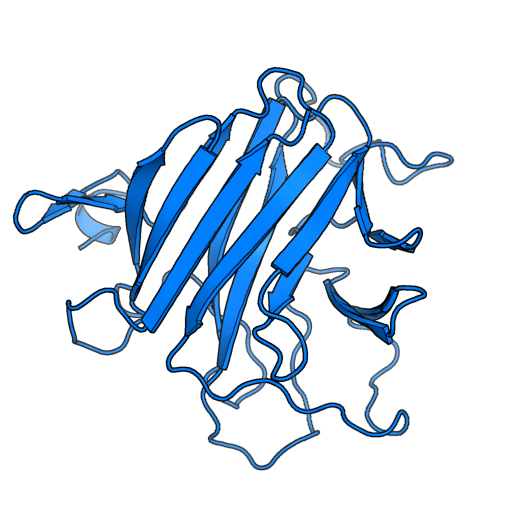 887 C C . GLY A 1 113 ? -5.716 13.111 7.525 1.00 59.84 113 GLY A C 1
ATOM 888 O O . GLY A 1 113 ? -5.054 13.166 6.490 1.00 59.84 113 GLY A O 1
ATOM 889 N N . GLN A 1 114 ? -5.216 12.691 8.686 1.00 70.50 114 GLN A N 1
ATOM 890 C CA . GLN A 1 114 ? -3.854 12.206 8.868 1.00 70.50 114 GLN A CA 1
ATOM 891 C C . GLN A 1 114 ? -3.840 10.698 9.113 1.00 70.50 114 GLN A C 1
ATOM 893 O O . GLN A 1 114 ? -4.833 10.096 9.519 1.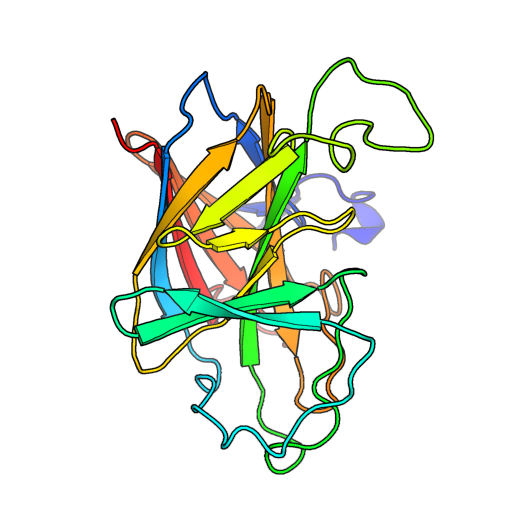00 70.50 114 GLN A O 1
ATOM 898 N N . ILE A 1 115 ? -2.687 10.092 8.880 1.00 74.12 115 ILE A N 1
ATOM 899 C CA . ILE A 1 115 ? -2.356 8.750 9.328 1.00 74.12 115 ILE A CA 1
ATOM 900 C C . ILE A 1 115 ? -1.413 8.888 10.523 1.00 74.12 115 ILE A C 1
ATOM 902 O O . ILE A 1 115 ? -0.462 9.672 10.482 1.00 74.12 115 ILE A O 1
ATOM 906 N N . ALA A 1 116 ? -1.675 8.142 11.588 1.00 76.25 116 ALA A N 1
ATOM 907 C CA . ALA A 1 116 ? -0.772 8.017 12.719 1.00 76.25 116 ALA A CA 1
ATOM 908 C C . ALA A 1 116 ? -0.005 6.697 12.637 1.00 76.25 116 ALA A C 1
ATOM 910 O O . ALA A 1 116 ? -0.604 5.644 12.447 1.00 76.25 116 ALA A O 1
ATOM 911 N N . VAL A 1 117 ? 1.310 6.744 12.824 1.00 74.69 117 VAL A N 1
ATOM 912 C CA . VAL A 1 117 ? 2.180 5.563 12.890 1.00 74.69 117 VAL A CA 1
ATOM 913 C C . VAL A 1 117 ? 3.082 5.730 14.107 1.00 74.69 117 VAL A C 1
ATOM 915 O O . VAL A 1 117 ? 3.839 6.698 14.192 1.00 74.69 117 VAL A O 1
ATOM 918 N N . GLY A 1 118 ? 2.961 4.840 15.096 1.00 72.44 118 GLY A N 1
ATOM 919 C CA . GLY A 1 118 ? 3.748 4.894 16.339 1.00 72.44 118 GLY A CA 1
ATOM 920 C C . GLY A 1 118 ? 3.757 6.268 17.029 1.00 72.44 118 GLY A C 1
ATOM 921 O O . GLY A 1 118 ? 4.809 6.732 17.466 1.00 72.44 118 GLY A O 1
ATOM 922 N N . GLY A 1 119 ? 2.606 6.951 17.065 1.00 68.19 119 GLY A N 1
ATOM 923 C CA . GLY A 1 119 ? 2.444 8.277 17.681 1.00 68.19 119 GLY A CA 1
ATOM 924 C C . GLY A 1 119 ? 2.945 9.463 16.845 1.00 68.19 119 GLY A C 1
ATOM 925 O O . GLY A 1 119 ? 2.828 10.609 17.279 1.00 68.19 119 GLY A O 1
ATOM 926 N N . LYS A 1 120 ? 3.490 9.223 15.647 1.00 71.88 120 LYS A N 1
ATOM 927 C CA . LYS A 1 120 ? 3.822 10.268 14.670 1.00 71.88 120 LYS A CA 1
ATOM 928 C C . LYS A 1 120 ? 2.670 10.449 13.697 1.00 71.88 120 LYS A C 1
ATOM 930 O O . LYS A 1 120 ? 2.116 9.471 13.209 1.00 71.88 120 LYS A O 1
ATOM 935 N N . PHE A 1 121 ? 2.345 11.700 13.398 1.00 71.38 121 PHE A N 1
ATOM 936 C CA . PHE A 1 121 ? 1.232 12.049 12.527 1.00 71.38 121 PHE A CA 1
ATOM 937 C C . PHE A 1 121 ? 1.723 12.521 11.169 1.00 71.38 121 PHE A C 1
ATOM 939 O O . PHE A 1 121 ? 2.671 13.301 11.060 1.00 71.38 121 PHE A O 1
ATOM 946 N N . ALA A 1 122 ? 1.036 12.055 10.141 1.00 67.00 122 ALA A N 1
ATOM 947 C CA . ALA A 1 122 ? 1.411 12.230 8.762 1.00 67.00 122 ALA A CA 1
ATOM 948 C C . ALA A 1 122 ? 0.190 12.593 7.925 1.00 67.00 122 ALA A C 1
ATOM 950 O O . ALA A 1 122 ? -0.790 11.857 7.894 1.00 67.00 122 ALA A O 1
ATOM 951 N N . GLY A 1 123 ? 0.243 13.724 7.231 1.00 59.81 123 GLY A N 1
ATOM 952 C CA . GLY A 1 123 ? -0.803 14.154 6.310 1.00 59.81 123 GLY A CA 1
ATOM 953 C C . GLY A 1 123 ? -0.191 14.792 5.072 1.00 59.81 123 GLY A C 1
ATOM 954 O O . GLY A 1 123 ? 0.909 15.335 5.132 1.00 59.81 123 GLY A O 1
ATOM 955 N N . GLY A 1 124 ? -0.906 14.725 3.955 1.00 53.41 124 GLY A N 1
ATOM 956 C CA . GLY A 1 124 ? -0.475 15.259 2.665 1.00 53.41 124 GLY A CA 1
ATOM 957 C C . GLY A 1 124 ? -1.538 14.992 1.604 1.00 53.41 124 GLY A C 1
ATOM 958 O O . GLY A 1 124 ? -2.388 14.119 1.789 1.00 53.41 124 GLY A O 1
ATOM 959 N N . LYS A 1 125 ? -1.523 15.756 0.506 1.00 51.03 125 LYS A N 1
ATOM 960 C CA . LYS A 1 125 ? -2.470 15.571 -0.612 1.00 51.03 125 LYS A CA 1
ATOM 961 C C . LYS A 1 125 ? -2.308 14.215 -1.305 1.00 51.03 125 LYS A C 1
ATOM 963 O O . LYS A 1 125 ? -3.287 13.688 -1.826 1.00 51.03 125 LYS A O 1
ATOM 968 N N . ASP A 1 126 ? -1.101 13.661 -1.256 1.00 50.59 126 ASP A N 1
ATOM 969 C CA . ASP A 1 126 ? -0.670 12.613 -2.181 1.00 50.59 126 ASP A CA 1
ATOM 970 C C . ASP A 1 126 ? -0.395 11.255 -1.503 1.00 50.59 126 ASP A C 1
ATOM 972 O O . ASP A 1 126 ? -0.041 10.291 -2.174 1.00 50.59 126 ASP A O 1
ATOM 976 N N . GLY A 1 127 ? -0.626 11.149 -0.187 1.00 64.88 127 GLY A N 1
ATOM 977 C CA . GLY A 1 127 ? -0.491 9.904 0.580 1.00 64.88 127 GLY A CA 1
ATOM 978 C C . GLY A 1 127 ? 0.843 9.728 1.313 1.00 64.88 127 GLY A C 1
ATOM 979 O O . GLY A 1 127 ? 1.639 10.656 1.440 1.00 64.88 127 GLY A O 1
ATOM 980 N N . ILE A 1 128 ? 1.050 8.531 1.860 1.00 70.19 128 ILE A N 1
ATOM 981 C CA . ILE A 1 128 ? 2.245 8.104 2.598 1.00 70.19 128 ILE A CA 1
ATOM 982 C C . ILE A 1 128 ? 2.871 6.926 1.873 1.00 70.19 128 ILE A C 1
ATOM 984 O O . ILE A 1 128 ? 2.159 6.022 1.447 1.00 70.19 128 ILE A O 1
ATOM 988 N N . LEU A 1 129 ? 4.201 6.925 1.787 1.00 70.75 129 LEU A N 1
ATOM 989 C CA . LEU A 1 129 ? 4.971 5.825 1.222 1.00 70.75 129 LEU A CA 1
ATOM 990 C C . LEU A 1 129 ? 5.567 4.970 2.340 1.00 70.75 129 LEU A C 1
ATOM 992 O O . LEU A 1 129 ? 6.369 5.440 3.154 1.00 70.75 129 LEU A O 1
ATOM 996 N N . PHE A 1 130 ? 5.192 3.698 2.339 1.00 72.31 130 PHE A N 1
ATOM 997 C CA . PHE A 1 130 ? 5.787 2.651 3.154 1.00 72.31 130 PHE A CA 1
ATOM 998 C C . PHE A 1 130 ? 6.814 1.904 2.302 1.00 72.31 130 PHE A C 1
ATOM 1000 O O . PHE A 1 130 ? 6.459 1.025 1.521 1.00 72.31 130 PHE A O 1
ATOM 1007 N N . TRP A 1 131 ? 8.080 2.303 2.417 1.00 70.69 131 TRP A N 1
ATOM 1008 C CA . TRP A 1 131 ? 9.202 1.633 1.754 1.00 70.69 131 TRP A CA 1
ATOM 1009 C C . TRP A 1 131 ? 9.532 0.317 2.445 1.00 70.69 131 TRP A C 1
ATOM 1011 O O . TRP A 1 131 ? 9.449 0.240 3.671 1.00 70.69 131 TRP A O 1
ATOM 1021 N N . GLN A 1 132 ? 9.978 -0.676 1.677 1.00 65.62 132 GLN A N 1
ATOM 1022 C CA . GLN A 1 132 ? 10.586 -1.868 2.258 1.00 65.62 132 GLN A CA 1
ATOM 1023 C C . GLN A 1 132 ? 11.817 -1.477 3.089 1.00 65.62 132 GLN A C 1
ATOM 1025 O O . GLN A 1 132 ? 12.709 -0.762 2.621 1.00 65.62 132 GLN A O 1
ATOM 1030 N N . SER A 1 133 ? 11.875 -1.992 4.313 1.00 64.44 133 SER A N 1
ATOM 1031 C CA . SER A 1 133 ? 13.020 -1.873 5.210 1.00 64.44 133 SER A CA 1
ATOM 1032 C C . SER A 1 133 ? 13.580 -3.259 5.521 1.00 64.44 133 SER A C 1
ATOM 1034 O O . SER A 1 133 ? 12.834 -4.234 5.548 1.00 64.44 133 SER A O 1
ATOM 1036 N N . GLN A 1 134 ? 14.882 -3.353 5.805 1.00 60.19 134 GLN A N 1
ATOM 1037 C CA . GLN A 1 134 ? 15.449 -4.577 6.393 1.00 60.19 134 GLN A CA 1
ATOM 1038 C C . GLN A 1 134 ? 14.935 -4.820 7.817 1.00 60.19 134 GLN A C 1
ATOM 1040 O O . GLN A 1 134 ? 14.950 -5.949 8.297 1.00 60.19 134 GLN A O 1
ATOM 1045 N N . ASP A 1 135 ? 14.473 -3.760 8.480 1.00 58.28 135 ASP A N 1
ATOM 1046 C CA . ASP A 1 135 ? 14.185 -3.767 9.912 1.00 58.28 135 ASP A CA 1
ATOM 1047 C C . ASP A 1 135 ? 12.720 -4.083 10.235 1.00 58.28 135 ASP A C 1
ATOM 1049 O O . ASP A 1 135 ? 12.366 -4.227 11.406 1.00 58.28 135 ASP A O 1
ATOM 1053 N N . TRP A 1 136 ? 11.840 -4.143 9.229 1.00 66.19 136 TRP A N 1
ATOM 1054 C CA . TRP A 1 136 ? 10.433 -4.467 9.444 1.00 66.19 136 TRP A CA 1
ATOM 1055 C C . TRP A 1 136 ? 9.731 -4.964 8.180 1.00 66.19 136 TRP A C 1
ATOM 1057 O O . TRP A 1 136 ? 9.943 -4.465 7.079 1.00 66.19 136 TRP A O 1
ATOM 1067 N N . ASP A 1 137 ? 8.812 -5.900 8.395 1.00 72.94 137 ASP A N 1
ATOM 1068 C CA . ASP A 1 137 ? 7.851 -6.405 7.415 1.00 72.94 137 ASP A CA 1
ATOM 1069 C C . ASP A 1 137 ? 6.423 -5.908 7.704 1.00 72.94 137 ASP A C 1
ATOM 1071 O O . ASP A 1 137 ? 5.538 -6.014 6.868 1.00 72.94 137 ASP A O 1
ATOM 1075 N N . THR A 1 138 ? 6.179 -5.330 8.883 1.00 81.44 138 THR A N 1
ATOM 1076 C CA . THR A 1 138 ? 4.839 -4.992 9.368 1.00 81.44 138 THR A CA 1
ATOM 1077 C C . THR A 1 138 ? 4.779 -3.563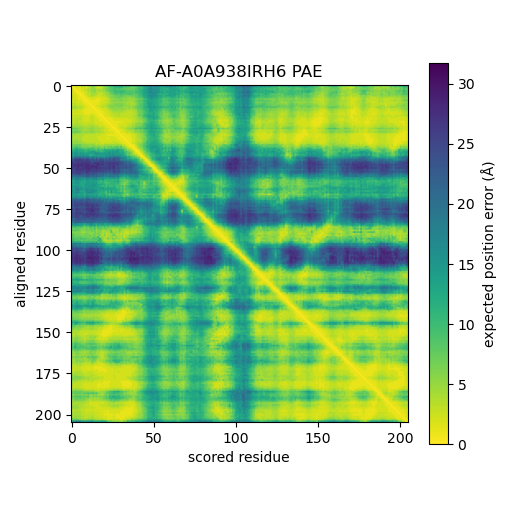 9.897 1.00 81.44 138 THR A C 1
ATOM 1079 O O . THR A 1 138 ? 5.616 -3.152 10.704 1.00 81.44 138 THR A O 1
ATOM 1082 N N . VAL A 1 139 ? 3.733 -2.821 9.527 1.00 81.75 139 VAL A N 1
ATOM 1083 C CA . VAL A 1 139 ? 3.416 -1.492 10.069 1.00 81.75 139 VAL A CA 1
ATOM 1084 C C . VAL A 1 139 ? 1.945 -1.405 10.444 1.00 81.75 139 VAL A C 1
ATOM 1086 O O . VAL A 1 139 ? 1.060 -1.571 9.606 1.00 81.75 139 VAL A O 1
ATOM 1089 N N . ASP A 1 140 ? 1.702 -1.068 11.708 1.00 86.06 140 ASP A N 1
ATOM 1090 C CA . ASP A 1 140 ? 0.386 -0.659 12.186 1.00 86.06 140 ASP A CA 1
ATOM 1091 C C . ASP A 1 140 ? 0.237 0.852 12.057 1.00 86.06 140 ASP A C 1
ATOM 1093 O O . ASP A 1 140 ? 1.119 1.621 12.455 1.00 86.06 140 ASP A O 1
ATOM 1097 N N . PHE A 1 141 ? -0.898 1.276 11.515 1.00 84.94 141 PHE A N 1
ATOM 1098 C CA . PHE A 1 141 ? -1.225 2.680 11.366 1.00 84.94 141 PHE A CA 1
ATOM 1099 C C . PHE A 1 141 ? -2.699 2.954 11.641 1.00 84.94 141 PHE A C 1
ATOM 1101 O O . PHE A 1 141 ? -3.571 2.108 11.441 1.00 84.94 141 PHE A O 1
ATOM 1108 N N . GLU A 1 142 ? -2.983 4.170 12.089 1.00 85.94 142 GLU A N 1
ATOM 1109 C CA . GLU A 1 142 ? -4.337 4.629 12.360 1.00 85.94 142 GLU A CA 1
ATOM 1110 C C . GLU A 1 142 ? -4.735 5.707 11.361 1.00 85.94 142 GLU A C 1
ATOM 1112 O O . GLU A 1 142 ? -3.978 6.636 11.100 1.00 85.94 142 GLU A O 1
ATOM 1117 N N . VAL A 1 143 ? -5.937 5.605 10.811 1.00 83.00 143 VAL A N 1
ATOM 1118 C CA . VAL A 1 143 ? -6.546 6.645 9.990 1.00 83.00 143 VAL A CA 1
ATOM 1119 C C . VAL A 1 143 ? -7.344 7.564 10.898 1.00 83.00 143 VAL A C 1
ATOM 1121 O O . VAL A 1 143 ? -8.314 7.151 11.533 1.00 83.00 143 VAL A O 1
ATOM 1124 N N . LEU A 1 144 ? -6.941 8.829 10.946 1.00 77.88 144 LEU A N 1
ATOM 1125 C CA . LEU A 1 144 ? -7.586 9.843 11.762 1.00 77.88 144 LEU A CA 1
ATOM 1126 C C . LEU A 1 144 ? -8.631 10.589 10.932 1.00 77.88 144 LEU A C 1
ATOM 1128 O O . LEU A 1 144 ? -8.324 11.232 9.927 1.00 77.88 144 LEU A O 1
ATOM 1132 N N . GLY A 1 145 ? -9.885 10.516 11.371 1.00 73.62 145 GLY A N 1
ATOM 1133 C CA . GLY A 1 145 ? -11.037 11.085 10.671 1.00 73.62 145 GLY A CA 1
ATOM 1134 C C . GLY A 1 145 ? -11.832 10.058 9.858 1.00 73.62 145 GLY A C 1
ATOM 1135 O O . GLY A 1 145 ? -11.508 8.877 9.795 1.00 73.62 145 GLY A O 1
ATOM 1136 N N . GLY A 1 146 ? -12.917 10.515 9.231 1.00 76.00 146 GLY A N 1
ATOM 1137 C CA . GLY A 1 146 ? -13.898 9.653 8.559 1.00 76.00 146 GLY A CA 1
ATOM 1138 C C . GLY A 1 146 ? -13.542 9.264 7.122 1.00 76.00 146 GLY A C 1
ATOM 1139 O O . GLY A 1 146 ? -14.377 9.437 6.231 1.00 76.00 146 GLY A O 1
ATOM 1140 N N . ALA A 1 147 ? -12.315 8.802 6.853 1.00 79.25 147 ALA A N 1
ATOM 1141 C CA . ALA A 1 147 ? -11.954 8.366 5.502 1.00 79.25 147 ALA A CA 1
ATOM 1142 C C . ALA A 1 147 ? -12.822 7.166 5.115 1.00 79.25 147 ALA A C 1
ATOM 1144 O O . ALA A 1 147 ? -12.946 6.204 5.868 1.00 79.25 147 ALA A O 1
ATOM 1145 N N . SER A 1 148 ? -13.438 7.220 3.937 1.00 82.06 148 SER A N 1
ATOM 1146 C CA . SER A 1 148 ? -14.320 6.145 3.467 1.00 82.06 148 SER A CA 1
ATOM 1147 C C . SER A 1 148 ? -13.556 5.033 2.756 1.00 82.06 148 SER A C 1
ATOM 1149 O O . SER A 1 148 ? -14.008 3.888 2.731 1.00 82.06 148 SER A O 1
ATOM 1151 N N . VAL A 1 149 ? -12.420 5.380 2.147 1.00 86.25 149 VAL A N 1
ATOM 1152 C CA . VAL A 1 149 ? -11.551 4.442 1.440 1.00 86.25 149 VAL A CA 1
ATOM 1153 C C . VAL A 1 149 ? -10.090 4.861 1.616 1.00 86.25 149 VAL A C 1
ATOM 1155 O O . VAL A 1 149 ? -9.783 6.047 1.776 1.00 86.25 149 VAL A O 1
ATOM 1158 N N . ILE A 1 150 ? -9.206 3.877 1.557 1.00 87.25 150 ILE A N 1
ATOM 1159 C CA . ILE A 1 150 ? -7.764 4.024 1.445 1.00 87.25 150 ILE A CA 1
ATOM 1160 C C . ILE A 1 150 ? -7.408 3.665 0.008 1.00 87.25 150 ILE A C 1
ATOM 1162 O O . ILE A 1 150 ? -7.732 2.583 -0.473 1.00 87.25 150 ILE A O 1
ATOM 1166 N N . ARG A 1 151 ? -6.781 4.594 -0.697 1.00 86.06 151 ARG A N 1
ATOM 1167 C CA . ARG A 1 151 ? -6.258 4.376 -2.032 1.00 86.06 151 ARG A CA 1
ATOM 1168 C C . ARG A 1 151 ? -4.872 3.751 -1.937 1.00 86.06 151 ARG A C 1
ATOM 1170 O O . ARG A 1 151 ? -4.043 4.247 -1.175 1.00 86.06 151 ARG A O 1
ATOM 1177 N N . ILE A 1 152 ? -4.658 2.694 -2.707 1.00 86.81 152 ILE A N 1
ATOM 1178 C CA . ILE A 1 152 ? -3.437 1.895 -2.699 1.00 86.81 152 ILE A CA 1
ATOM 1179 C C . ILE A 1 152 ? -2.787 1.949 -4.075 1.00 86.81 152 ILE A C 1
ATOM 1181 O O . ILE A 1 152 ? -3.471 1.755 -5.086 1.00 86.81 152 ILE A O 1
ATOM 1185 N N . TYR A 1 153 ? -1.476 2.182 -4.091 1.00 85.56 153 TYR A N 1
ATOM 1186 C CA . TYR A 1 153 ? -0.647 2.066 -5.286 1.00 85.56 153 TYR A CA 1
ATOM 1187 C C . TYR A 1 153 ? 0.605 1.236 -5.009 1.00 85.56 153 TYR A C 1
ATOM 1189 O O . TYR A 1 153 ? 1.212 1.374 -3.941 1.00 85.56 153 TYR A O 1
ATOM 1197 N N . ASN A 1 154 ? 1.015 0.457 -6.011 1.00 84.00 154 ASN A N 1
ATOM 1198 C CA . ASN A 1 154 ? 2.396 0.008 -6.137 1.00 84.00 154 ASN A CA 1
ATOM 1199 C C . ASN A 1 154 ? 3.278 1.208 -6.510 1.00 84.00 154 ASN A C 1
ATOM 1201 O O . ASN A 1 154 ? 2.914 1.964 -7.414 1.00 84.00 154 ASN A O 1
ATOM 1205 N N . ALA A 1 155 ? 4.394 1.384 -5.809 1.00 81.44 155 ALA A N 1
ATOM 1206 C CA . ALA A 1 155 ? 5.332 2.480 -6.003 1.00 81.44 155 ALA A CA 1
ATOM 1207 C C . ALA A 1 155 ? 6.764 1.948 -6.027 1.00 81.44 155 ALA A C 1
ATOM 1209 O O . ALA A 1 155 ? 7.102 1.037 -5.270 1.00 81.44 155 ALA A O 1
ATOM 1210 N N . TRP A 1 156 ? 7.629 2.553 -6.832 1.00 73.81 156 TRP A N 1
ATOM 1211 C CA . TRP A 1 156 ? 9.037 2.166 -6.886 1.00 73.81 156 TRP A CA 1
ATOM 1212 C C . TRP A 1 156 ? 9.948 3.350 -7.207 1.00 73.81 156 TRP A C 1
ATOM 1214 O O . TRP A 1 156 ? 9.484 4.440 -7.531 1.00 73.81 156 TRP A O 1
ATOM 1224 N N . ASP A 1 157 ? 11.253 3.145 -7.057 1.00 73.94 157 ASP A N 1
ATOM 1225 C CA . ASP A 1 157 ? 12.307 4.073 -7.474 1.00 73.94 157 ASP A CA 1
ATOM 1226 C C . ASP A 1 157 ? 13.429 3.280 -8.148 1.00 73.94 157 ASP A C 1
ATOM 1228 O O . ASP A 1 157 ? 14.000 2.360 -7.556 1.00 73.94 157 ASP A O 1
ATOM 1232 N N . CYS A 1 158 ? 13.778 3.673 -9.373 1.00 68.00 158 CYS A N 1
ATOM 1233 C CA . CYS A 1 158 ? 14.843 3.057 -10.167 1.00 68.00 158 CYS A CA 1
ATOM 1234 C C . CYS A 1 158 ? 16.263 3.518 -9.766 1.00 68.00 158 CYS A C 1
ATOM 1236 O O . CYS A 1 158 ? 17.223 3.346 -10.519 1.00 68.00 158 CYS A O 1
ATOM 1238 N N . GLY A 1 159 ? 16.422 4.146 -8.600 1.00 63.66 159 GLY A N 1
ATOM 1239 C CA . GLY A 1 159 ? 17.692 4.664 -8.093 1.00 63.66 159 GLY A CA 1
ATOM 1240 C C . GLY A 1 159 ? 18.081 6.028 -8.671 1.00 63.66 159 GLY A C 1
ATOM 1241 O O . GLY A 1 159 ? 19.232 6.445 -8.525 1.00 63.66 159 GLY A O 1
ATOM 1242 N N . ASN A 1 160 ? 17.148 6.721 -9.331 1.00 61.84 160 ASN A N 1
ATOM 1243 C CA . ASN A 1 160 ? 17.299 8.114 -9.776 1.00 61.84 160 ASN A CA 1
ATOM 1244 C C . ASN A 1 160 ? 16.638 9.102 -8.796 1.00 61.84 160 ASN A C 1
ATOM 1246 O O . ASN A 1 160 ? 16.717 10.323 -8.978 1.00 61.84 160 ASN A O 1
ATOM 1250 N N . GLY A 1 161 ? 15.985 8.567 -7.764 1.00 59.41 161 GLY A N 1
ATOM 1251 C CA . GLY A 1 161 ? 15.241 9.331 -6.796 1.00 59.41 161 GLY A CA 1
ATOM 1252 C C . GLY A 1 161 ? 13.936 9.874 -7.316 1.00 59.41 161 GLY A C 1
ATOM 1253 O O . GLY A 1 161 ? 13.449 10.832 -6.747 1.00 59.41 161 GLY A O 1
ATOM 1254 N N . VAL A 1 162 ? 13.347 9.311 -8.357 1.00 66.50 162 VAL A N 1
ATOM 1255 C CA . VAL A 1 162 ? 11.971 9.605 -8.750 1.00 66.50 162 VAL A CA 1
ATOM 1256 C C . VAL A 1 162 ? 11.111 8.443 -8.278 1.00 66.50 162 VAL A C 1
ATOM 1258 O O . VAL A 1 162 ? 11.461 7.288 -8.487 1.00 66.50 162 VAL A O 1
ATOM 1261 N N . VAL A 1 163 ? 10.017 8.759 -7.581 1.00 70.88 163 VAL A N 1
ATOM 1262 C CA . VAL A 1 163 ? 9.023 7.746 -7.224 1.00 70.88 163 VAL A CA 1
ATOM 1263 C C . VAL A 1 163 ? 8.074 7.607 -8.396 1.00 70.88 163 VAL A C 1
ATOM 1265 O O . VAL A 1 163 ? 7.361 8.559 -8.726 1.00 70.88 163 VAL A O 1
ATOM 1268 N N . ASP A 1 164 ? 8.068 6.427 -8.987 1.00 72.38 164 ASP A N 1
ATOM 1269 C CA . ASP A 1 164 ? 7.225 6.093 -10.115 1.00 72.38 164 ASP A CA 1
ATOM 1270 C C . ASP A 1 164 ? 6.016 5.266 -9.673 1.00 72.38 164 ASP A C 1
ATOM 1272 O O . ASP A 1 164 ? 6.040 4.497 -8.708 1.00 72.38 164 ASP A O 1
ATOM 1276 N N . PHE A 1 165 ? 4.927 5.488 -10.403 1.00 75.88 165 PHE A N 1
ATOM 1277 C CA . PHE A 1 165 ? 3.673 4.757 -10.320 1.00 75.88 165 PHE A CA 1
ATOM 1278 C C . PHE A 1 165 ? 3.196 4.538 -11.750 1.00 75.88 165 PHE A C 1
ATOM 1280 O O . PHE A 1 165 ? 3.323 5.439 -12.580 1.00 75.88 165 PHE A O 1
ATOM 1287 N N . TRP A 1 166 ? 2.583 3.390 -12.035 1.00 72.06 166 TRP A N 1
ATOM 1288 C CA . TRP A 1 166 ? 1.892 3.121 -13.310 1.00 72.06 166 TRP A CA 1
ATOM 1289 C C . TRP A 1 166 ? 2.751 3.163 -14.583 1.00 72.06 166 TRP A C 1
ATOM 1291 O O . TRP A 1 166 ? 2.210 3.010 -15.682 1.00 72.06 166 TRP A O 1
ATOM 1301 N N . LEU A 1 167 ? 4.061 3.382 -14.476 1.00 72.69 167 LEU A N 1
ATOM 1302 C CA . LEU A 1 167 ? 4.955 3.362 -15.624 1.00 72.69 167 LEU A CA 1
ATOM 1303 C C . LEU A 1 167 ? 5.222 1.925 -16.082 1.00 72.69 167 LEU A C 1
ATOM 1305 O O . LEU A 1 167 ? 5.149 0.978 -15.305 1.00 72.69 167 LEU A O 1
ATOM 1309 N N . ASN A 1 168 ? 5.474 1.786 -17.384 1.00 74.38 168 ASN A N 1
ATOM 1310 C CA . ASN A 1 168 ? 5.877 0.547 -18.055 1.00 74.38 168 ASN A CA 1
ATOM 1311 C C . ASN A 1 168 ? 4.978 -0.684 -17.841 1.00 74.38 168 ASN A C 1
ATOM 1313 O O . ASN A 1 168 ? 5.395 -1.808 -18.072 1.00 74.38 168 ASN A O 1
ATOM 1317 N N . GLY A 1 169 ? 3.701 -0.484 -17.505 1.00 74.44 169 GLY A N 1
ATOM 1318 C CA . GLY A 1 169 ? 2.754 -1.593 -17.356 1.00 74.44 169 GLY A CA 1
ATOM 1319 C C . GLY A 1 169 ? 2.657 -2.161 -15.943 1.00 74.44 169 GLY A C 1
ATOM 1320 O O . GLY A 1 169 ? 1.877 -3.094 -15.757 1.00 74.44 169 GLY A O 1
ATOM 1321 N N . ALA A 1 170 ? 3.333 -1.542 -14.968 1.00 82.00 170 ALA A N 1
ATOM 1322 C CA . ALA A 1 170 ? 3.215 -1.886 -13.559 1.00 82.00 170 ALA A CA 1
ATOM 1323 C C . ALA A 1 170 ? 1.752 -1.939 -13.108 1.00 82.00 170 ALA A C 1
ATOM 1325 O O . ALA A 1 170 ? 0.929 -1.056 -13.400 1.00 82.00 170 ALA A O 1
ATOM 1326 N N . ALA A 1 171 ? 1.433 -2.997 -12.378 1.00 89.69 171 ALA A N 1
ATOM 1327 C CA . ALA A 1 171 ? 0.069 -3.368 -12.059 1.00 89.69 171 ALA A CA 1
ATOM 1328 C C . ALA A 1 171 ? 0.013 -4.152 -10.751 1.00 89.69 171 ALA A C 1
ATOM 1330 O O . ALA A 1 171 ? 1.030 -4.609 -10.233 1.00 89.69 171 ALA A O 1
ATOM 1331 N N . MET A 1 172 ? -1.198 -4.326 -10.231 1.00 93.31 172 MET A N 1
ATOM 1332 C CA . MET A 1 172 ? -1.459 -5.129 -9.043 1.00 93.31 172 MET A CA 1
ATOM 1333 C C . MET A 1 172 ? -2.537 -6.168 -9.335 1.00 93.31 172 MET A C 1
ATOM 1335 O O . MET A 1 172 ? -3.579 -5.836 -9.905 1.00 93.31 172 MET A O 1
ATOM 1339 N N . ILE A 1 173 ? -2.316 -7.398 -8.884 1.00 95.00 173 ILE A N 1
ATOM 1340 C CA . ILE A 1 173 ? -3.366 -8.389 -8.653 1.00 95.00 173 ILE A CA 1
ATOM 1341 C C . ILE A 1 173 ? -3.884 -8.178 -7.232 1.00 95.00 173 ILE A C 1
ATOM 1343 O O . ILE A 1 173 ? -3.097 -8.063 -6.292 1.00 95.00 173 ILE A O 1
ATOM 1347 N N . VAL A 1 174 ? -5.207 -8.129 -7.079 1.00 95.06 174 VAL A N 1
ATOM 1348 C CA . VAL A 1 174 ? -5.870 -7.903 -5.789 1.00 95.06 174 VAL A CA 1
ATOM 1349 C C . VAL A 1 174 ? -6.666 -9.136 -5.389 1.00 95.06 174 VAL A C 1
ATOM 1351 O O . VAL A 1 174 ? -7.574 -9.560 -6.101 1.00 95.06 174 VAL A O 1
ATOM 1354 N N . GLU A 1 175 ? -6.357 -9.667 -4.213 1.00 95.25 175 GLU A N 1
ATOM 1355 C CA . GLU A 1 175 ? -7.021 -10.818 -3.612 1.00 95.25 175 GLU A CA 1
ATOM 1356 C C . GLU A 1 175 ? -7.757 -10.385 -2.340 1.00 95.25 175 GLU A C 1
ATOM 1358 O O . GLU A 1 175 ? -7.177 -9.772 -1.441 1.00 95.25 175 GLU A O 1
ATOM 1363 N N . GLU A 1 176 ? -9.046 -10.709 -2.238 1.00 94.88 176 GLU A N 1
ATOM 1364 C CA . GLU A 1 176 ? -9.804 -10.505 -1.001 1.00 94.88 176 GLU A CA 1
ATOM 1365 C C . GLU A 1 176 ? -9.370 -11.533 0.052 1.00 94.88 176 GLU A C 1
ATOM 1367 O O . GLU A 1 176 ? -9.322 -12.735 -0.211 1.00 94.88 176 GLU A O 1
ATOM 1372 N N . ILE A 1 177 ? -9.091 -11.066 1.269 1.00 95.75 177 ILE A N 1
ATOM 1373 C CA . ILE A 1 177 ? -8.747 -11.917 2.415 1.00 95.75 177 ILE A CA 1
ATOM 1374 C C . ILE A 1 177 ? -9.620 -11.542 3.620 1.00 95.75 177 ILE A C 1
ATOM 1376 O O . ILE A 1 177 ? -10.216 -10.460 3.653 1.00 95.75 177 ILE A O 1
ATOM 1380 N N . PRO A 1 178 ? -9.700 -12.382 4.669 1.00 94.75 178 PRO A N 1
ATOM 1381 C CA . PRO A 1 178 ? -10.419 -12.008 5.879 1.00 94.75 178 PRO A CA 1
ATOM 1382 C C . PRO A 1 178 ? -9.935 -10.661 6.440 1.00 94.75 178 PRO A C 1
ATOM 1384 O O . PRO A 1 178 ? -8.757 -10.481 6.758 1.00 94.75 178 PRO A O 1
ATOM 1387 N N . ASN A 1 179 ? -10.874 -9.719 6.572 1.00 93.38 179 ASN A N 1
ATOM 1388 C CA . ASN A 1 179 ? -10.658 -8.353 7.060 1.00 93.38 179 ASN A CA 1
ATOM 1389 C C . ASN A 1 179 ? -9.660 -7.512 6.245 1.00 93.38 179 ASN A C 1
ATOM 1391 O O . ASN A 1 179 ? -9.141 -6.526 6.769 1.00 93.38 179 ASN A O 1
ATOM 1395 N N . GLY A 1 180 ? -9.373 -7.855 4.988 1.00 96.12 180 GLY A N 1
ATOM 1396 C CA . GLY A 1 180 ? -8.326 -7.168 4.245 1.00 96.12 180 GLY A CA 1
ATOM 1397 C C . GLY A 1 180 ? -8.240 -7.529 2.773 1.00 96.12 180 GLY A C 1
ATOM 1398 O O . GLY A 1 180 ? -9.101 -8.210 2.230 1.00 96.12 180 GLY A O 1
ATOM 1399 N N . ARG A 1 181 ? -7.155 -7.081 2.147 1.00 97.00 181 ARG A N 1
ATOM 1400 C CA . ARG A 1 181 ? -6.753 -7.483 0.796 1.00 97.00 181 ARG A CA 1
ATOM 1401 C C . ARG A 1 181 ? -5.272 -7.818 0.766 1.00 97.00 181 ARG A C 1
ATOM 1403 O O . ARG A 1 181 ? -4.500 -7.199 1.501 1.00 97.00 181 ARG A O 1
ATOM 1410 N N . ARG A 1 182 ? -4.897 -8.773 -0.078 1.00 96.19 182 ARG A N 1
ATOM 1411 C CA . ARG A 1 182 ? -3.517 -9.053 -0.477 1.00 96.19 182 ARG A CA 1
ATOM 1412 C C . ARG A 1 182 ? -3.297 -8.516 -1.891 1.00 96.19 182 ARG A C 1
ATOM 1414 O O . ARG A 1 182 ? -4.191 -8.581 -2.730 1.00 96.19 182 ARG A O 1
ATOM 1421 N N . TYR A 1 183 ? -2.116 -7.967 -2.119 1.00 94.62 183 TYR A N 1
ATOM 1422 C CA . TYR A 1 183 ? -1.692 -7.334 -3.354 1.00 94.62 183 TYR A CA 1
ATOM 1423 C C . TYR A 1 183 ? -0.418 -8.028 -3.813 1.00 94.62 183 TYR A C 1
ATOM 1425 O O . TYR A 1 183 ? 0.518 -8.158 -3.025 1.00 94.62 183 TYR A O 1
ATOM 1433 N N . ARG A 1 184 ? -0.410 -8.482 -5.064 1.00 93.75 184 ARG A N 1
ATOM 1434 C CA . ARG A 1 184 ? 0.776 -8.985 -5.763 1.00 93.75 184 ARG A CA 1
ATOM 1435 C C . ARG A 1 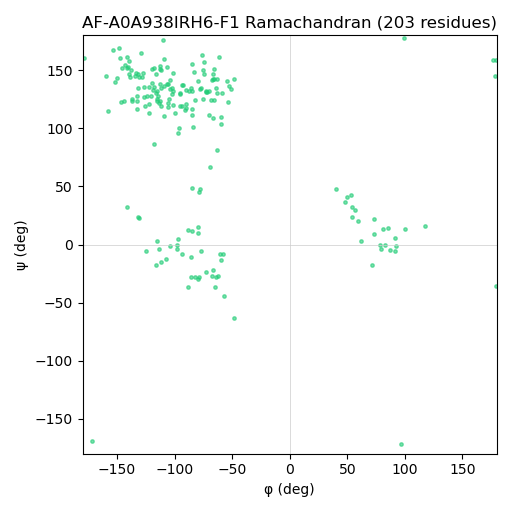184 ? 1.078 -7.978 -6.863 1.00 93.75 184 ARG A C 1
ATOM 1437 O O . ARG A 1 184 ? 0.192 -7.700 -7.673 1.00 93.75 184 ARG A O 1
ATOM 1444 N N . CYS A 1 185 ? 2.243 -7.358 -6.840 1.00 90.88 185 CYS A N 1
ATOM 1445 C CA . CYS A 1 185 ? 2.577 -6.238 -7.714 1.00 90.88 185 CYS A CA 1
ATOM 1446 C C . CYS A 1 185 ? 3.665 -6.643 -8.697 1.00 90.88 185 CYS A C 1
ATOM 1448 O O . CYS A 1 185 ? 4.485 -7.466 -8.329 1.00 90.88 185 CYS A O 1
ATOM 1450 N N . ASN A 1 186 ? 3.681 -6.035 -9.883 1.00 87.69 186 ASN A N 1
ATOM 1451 C CA . ASN A 1 186 ? 4.842 -5.985 -10.779 1.00 87.69 186 ASN A CA 1
ATOM 1452 C C . ASN A 1 186 ? 5.346 -4.537 -10.848 1.00 87.69 186 ASN A C 1
ATOM 1454 O O . ASN A 1 186 ? 4.558 -3.590 -10.705 1.00 87.69 186 ASN A O 1
ATOM 1458 N N . ASP A 1 187 ? 6.642 -4.377 -11.056 1.00 73.94 187 ASP A N 1
ATOM 1459 C CA . ASP A 1 187 ? 7.377 -3.137 -10.925 1.00 73.94 187 ASP A CA 1
ATOM 1460 C C . ASP A 1 187 ? 7.631 -2.316 -12.203 1.00 73.94 187 ASP A C 1
ATOM 1462 O O . ASP A 1 187 ? 8.272 -1.260 -12.167 1.00 73.94 187 ASP A O 1
ATOM 1466 N N . GLY A 1 188 ? 7.064 -2.759 -13.321 1.00 72.88 188 GLY A N 1
ATOM 1467 C CA . GLY A 1 188 ? 7.220 -2.139 -14.629 1.00 72.88 188 GLY A CA 1
ATOM 1468 C C . GLY A 1 188 ? 8.372 -2.708 -15.457 1.00 72.88 188 GLY A C 1
ATOM 1469 O O . GLY A 1 188 ? 8.538 -2.271 -16.599 1.00 72.88 188 GLY A O 1
ATOM 1470 N N . GLU A 1 189 ? 9.141 -3.672 -14.950 1.00 79.38 189 GLU A N 1
ATOM 1471 C CA . GLU A 1 189 ? 9.945 -4.548 -15.799 1.00 79.38 189 GLU A CA 1
ATOM 1472 C C . GLU A 1 189 ? 9.027 -5.435 -16.665 1.00 79.38 189 GLU A C 1
ATOM 1474 O O . GLU A 1 189 ? 7.875 -5.711 -16.303 1.00 79.38 189 GLU A O 1
ATOM 1479 N N . PRO A 1 190 ? 9.482 -5.851 -17.865 1.00 76.00 190 PRO A N 1
ATOM 1480 C CA . PRO A 1 190 ? 8.675 -6.598 -18.825 1.00 76.00 190 PRO A CA 1
ATOM 1481 C C . PRO A 1 190 ? 8.542 -8.087 -18.452 1.00 76.00 190 PRO A C 1
ATOM 1483 O O . PRO A 1 190 ? 8.718 -8.964 -19.301 1.00 76.00 190 PRO A O 1
ATOM 1486 N N . ASP A 1 191 ? 8.220 -8.370 -17.195 1.00 82.25 191 ASP A N 1
ATOM 1487 C CA . ASP A 1 191 ? 7.771 -9.668 -16.700 1.00 82.25 191 ASP A CA 1
ATOM 1488 C C . ASP A 1 191 ? 6.287 -9.623 -16.297 1.00 82.25 191 ASP A C 1
ATOM 1490 O O . ASP A 1 191 ? 5.600 -8.607 -16.423 1.00 82.25 191 ASP A O 1
ATOM 1494 N N . ASP A 1 192 ? 5.745 -10.776 -15.911 1.00 84.94 192 ASP A N 1
ATOM 1495 C CA . ASP A 1 192 ? 4.357 -10.884 -15.473 1.00 84.94 192 ASP A CA 1
ATOM 1496 C C . ASP A 1 192 ? 4.157 -11.845 -14.300 1.00 84.94 192 ASP A C 1
ATOM 1498 O O . ASP A 1 192 ? 3.103 -12.484 -14.185 1.00 84.94 192 ASP A O 1
ATOM 1502 N N . ASP A 1 193 ? 5.162 -11.938 -13.426 1.00 89.06 193 ASP A N 1
ATOM 1503 C CA . ASP A 1 193 ? 5.135 -12.831 -12.265 1.00 89.06 193 ASP A CA 1
ATOM 1504 C C . ASP A 1 193 ? 4.363 -12.238 -11.067 1.00 89.06 193 ASP A C 1
ATOM 1506 O O . ASP A 1 193 ? 3.704 -12.976 -10.322 1.00 89.06 193 ASP A O 1
ATOM 1510 N N . PHE A 1 194 ? 4.332 -10.903 -10.959 1.00 90.50 194 PHE A N 1
ATOM 1511 C CA . PHE A 1 194 ? 3.743 -10.146 -9.853 1.00 90.50 194 PHE A CA 1
ATOM 1512 C C . PHE A 1 194 ? 4.328 -10.513 -8.476 1.00 90.50 194 PHE A C 1
ATOM 1514 O O . PHE A 1 194 ? 3.630 -10.456 -7.459 1.00 90.50 194 PHE A O 1
ATOM 1521 N N . GLU A 1 195 ? 5.590 -10.928 -8.420 1.00 89.00 195 GLU A N 1
ATOM 1522 C CA . GLU A 1 195 ? 6.255 -11.362 -7.180 1.00 89.00 195 GLU A CA 1
ATOM 1523 C C . GLU A 1 195 ? 7.224 -10.320 -6.624 1.00 89.00 195 GLU A C 1
ATOM 1525 O O . GLU A 1 195 ? 7.780 -10.491 -5.540 1.00 89.00 195 GLU A O 1
ATOM 1530 N N . ASP A 1 196 ? 7.345 -9.215 -7.346 1.00 84.12 196 ASP A N 1
ATOM 1531 C CA . ASP A 1 196 ? 8.115 -8.027 -7.034 1.00 84.12 196 ASP A CA 1
ATOM 1532 C C . ASP A 1 196 ? 7.879 -7.526 -5.619 1.00 84.12 196 ASP A C 1
ATOM 1534 O O . ASP A 1 196 ? 8.793 -7.591 -4.805 1.00 84.12 196 ASP A O 1
ATOM 1538 N N . ILE A 1 197 ? 6.652 -7.108 -5.299 1.00 86.19 197 ILE A N 1
ATOM 1539 C CA . ILE A 1 197 ? 6.222 -6.872 -3.921 1.00 86.19 197 ILE A CA 1
ATOM 1540 C C . ILE A 1 197 ? 4.873 -7.535 -3.683 1.00 86.19 197 ILE A C 1
ATOM 1542 O O . ILE A 1 197 ? 3.892 -7.301 -4.392 1.00 86.19 197 ILE A O 1
ATOM 1546 N N . ILE A 1 198 ? 4.822 -8.342 -2.628 1.00 91.12 198 ILE A N 1
ATOM 1547 C CA . ILE A 1 198 ? 3.600 -8.939 -2.111 1.00 91.12 198 ILE A CA 1
ATOM 1548 C C . ILE A 1 198 ? 3.346 -8.336 -0.742 1.00 91.12 198 ILE A C 1
ATOM 1550 O O . ILE A 1 198 ? 4.176 -8.436 0.162 1.00 91.12 198 ILE A O 1
ATOM 1554 N N . PHE A 1 199 ? 2.187 -7.713 -0.568 1.00 92.56 199 PHE A N 1
ATOM 1555 C CA . PHE A 1 199 ? 1.790 -7.158 0.718 1.00 92.56 199 PHE A CA 1
ATOM 1556 C C . PHE A 1 199 ? 0.306 -7.360 0.979 1.00 92.56 199 PHE A C 1
ATOM 1558 O O . PHE A 1 199 ? -0.494 -7.571 0.072 1.00 92.56 199 PHE A O 1
ATOM 1565 N N . ARG A 1 200 ? -0.097 -7.253 2.239 1.00 94.81 200 ARG A N 1
ATOM 1566 C CA . ARG A 1 200 ? -1.502 -7.252 2.636 1.00 94.81 200 ARG A CA 1
ATOM 1567 C C . ARG A 1 200 ? -1.828 -6.066 3.516 1.00 94.81 200 ARG A C 1
ATOM 1569 O O . ARG A 1 200 ? -1.036 -5.664 4.363 1.00 94.81 200 ARG A O 1
ATOM 1576 N N . LEU A 1 201 ? -3.032 -5.544 3.330 1.00 94.94 201 LEU A N 1
ATOM 1577 C CA . LEU A 1 201 ? -3.621 -4.505 4.159 1.00 94.94 201 LEU A CA 1
ATOM 1578 C C . LEU A 1 201 ? -4.843 -5.073 4.868 1.00 94.94 201 LEU A C 1
ATOM 1580 O O . LEU A 1 201 ? -5.763 -5.574 4.221 1.00 94.94 201 LEU A O 1
ATOM 1584 N N . GLN A 1 202 ? -4.870 -4.969 6.191 1.00 96.00 202 GLN A N 1
ATOM 1585 C CA . GLN A 1 202 ? -5.952 -5.495 7.016 1.00 96.00 202 GLN A CA 1
ATOM 1586 C C . GLN A 1 202 ? -6.512 -4.430 7.947 1.00 96.00 202 GLN A C 1
ATOM 1588 O O . GLN A 1 202 ? -5.780 -3.579 8.444 1.00 96.00 202 GLN A O 1
ATOM 1593 N N . ARG A 1 203 ? -7.811 -4.517 8.227 1.00 95.00 203 ARG A N 1
ATOM 1594 C CA . ARG A 1 203 ? -8.447 -3.828 9.353 1.00 95.00 203 ARG A CA 1
ATOM 1595 C C . ARG A 1 203 ? -8.030 -4.523 10.636 1.00 95.00 203 ARG A C 1
ATOM 1597 O O . ARG A 1 203 ? -8.149 -5.744 10.743 1.00 95.00 203 ARG A O 1
ATOM 1604 N N . VAL A 1 204 ? -7.612 -3.739 11.613 1.00 93.31 204 VAL A N 1
ATOM 1605 C CA . VAL A 1 204 ? -7.360 -4.212 12.972 1.00 93.31 204 VAL A CA 1
ATOM 1606 C C . VAL A 1 204 ? -8.553 -3.797 13.826 1.00 93.31 204 VAL A C 1
ATOM 1608 O O . VAL A 1 204 ? -9.056 -2.681 13.686 1.00 93.31 204 VAL A O 1
ATOM 1611 N N . LYS A 1 205 ? -9.051 -4.726 14.643 1.00 77.69 205 LYS A N 1
ATOM 1612 C CA . LYS A 1 205 ? -10.121 -4.452 15.608 1.00 77.69 205 LYS A CA 1
ATOM 1613 C C . LYS A 1 205 ? -9.579 -3.733 16.837 1.00 77.69 205 LYS A C 1
ATOM 1615 O O . LYS A 1 205 ? -8.414 -4.002 17.203 1.00 77.69 205 LYS A O 1
#

Nearest PDB structures (foldseek):
  6j4b-assembly1_A  TM=2.478E-01  e=5.907E-01  Streptomyces sp. B9173
  7eqk-assembly1_A  TM=2.530E-01  e=1.189E+00  Streptomyces albus
  6q9i-assembly1_A  TM=3.251E-01  e=2.148E+00  Homo sapiens
  8re8-assembly1_A  TM=3.398E-01  e=2.811E+00  Homo sapiens
  1df0-assembly1_A  TM=1.961E-01  e=5.360E+00  Rattus norvegicus

Foldseek 3Di:
DCVVVVQDWDQDPNFTKHLKDWAFCVPFFKKKKFWPAAPFDADDDFDPPQDDPPFWDWDAAPVGDTWIAGQELWRFNPDTDDAQGKWKWKWKAFAAPPDDDPDPPQPPPHLAQWKDWNNDTHHHRNGTIGTGHPVDRMTMIGHHHDGRTIMIHIWMDRRRRTIDGCEQNKIWGWADDVQWIWIQIDDNPPDDPSRNIIMIMGRDD

Radius of gyration: 16.58 Å; Cα contacts (8 Å, |Δi|>4): 486; chains: 1; bounding box: 44×38×43 Å

Mean predicted aligned error: 10.02 Å

Solvent-accessible surface area (backbone atoms only — not comparable to full-atom values): 11597 Å² total; per-residue (Å²): 112,47,76,82,52,72,69,45,73,40,84,53,98,92,40,58,34,30,65,59,47,73,47,68,34,86,84,50,43,35,32,36,41,34,51,78,42,64,73,41,51,56,52,75,90,73,68,91,90,60,71,70,96,82,41,55,47,84,44,65,24,89,88,66,51,69,44,41,34,20,62,70,55,52,52,53,60,71,82,82,67,75,73,70,55,42,31,45,29,45,33,47,24,83,39,54,83,90,73,86,62,104,52,80,87,27,88,61,99,55,68,36,68,20,40,34,39,63,90,41,79,41,64,44,92,59,22,35,43,47,60,48,38,82,89,50,48,67,46,63,36,32,50,34,60,85,48,49,25,38,34,39,34,68,33,33,27,70,31,76,18,51,68,47,60,66,50,73,73,22,35,29,40,73,42,86,46,93,62,31,39,38,37,29,19,38,85,27,62,98,72,86,80,31,62,41,38,26,35,33,44,29,61,47,134

Sequence (205 aa):
MFEQSRGQPVQYKGNTLVMCDYFPTQGANKFRLVIETCNGNPVRQDSASAWSPGRGRENRTADGRFFRTSVDGLAPWRNLEPPGKWRQAVSVALVFKGRKGKWHKGAGQGNEGQIAVGGKFAGGKDGILFWQSQDWDTVDFEVLGGASVIRIYNAWDCGNGVVDFWLNGAAMIVEEIPNGRRYRCNDGEPDDDFEDIIFRLQRVK

pLDDT: mean 70.62, std 18.41, range [31.59, 97.0]

Secondary structure (DSSP, 8-state):
-TTTTTT--EEETTEEEES-EEEE-TT--EEEEEEEEE-SPPBP---GGG--TTSEEEEE-TTS-EEEEESSS-----SSS-TT--EEEEEEEEE-TT--SSS-TTSSSS-TTEEEETTEEE--SS-EEEE-BTTBSEEEEEEES--SEEEEEEEEE-SSSPPB-SGGG--EEEEEETTEEEEEE--SSS-----SEEEEEEEE-